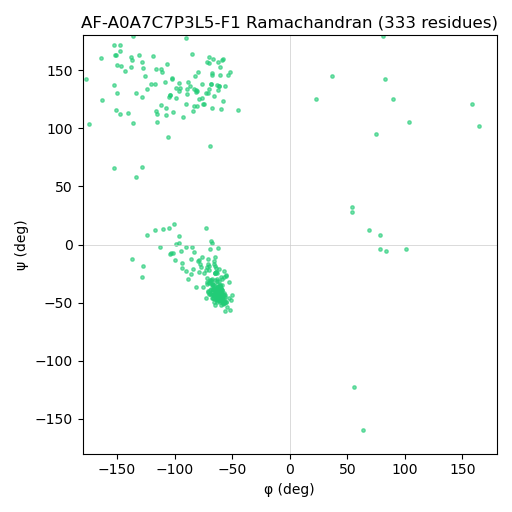Protein AF-A0A7C7P3L5-F1 (afdb_monomer)

Structure (mmCIF, N/CA/C/O backbone):
data_AF-A0A7C7P3L5-F1
#
_entry.id   AF-A0A7C7P3L5-F1
#
loop_
_atom_site.group_PDB
_atom_site.id
_atom_site.type_symbol
_atom_site.label_atom_id
_atom_site.label_alt_id
_atom_site.label_comp_id
_atom_site.label_asym_id
_atom_site.label_entity_id
_atom_site.label_seq_id
_atom_site.pdbx_PDB_ins_code
_atom_site.Cartn_x
_atom_site.Cartn_y
_atom_site.Cartn_z
_atom_site.occupancy
_atom_site.B_iso_or_equiv
_atom_site.auth_seq_id
_atom_site.auth_comp_id
_atom_site.auth_asym_id
_atom_site.auth_atom_id
_atom_site.pdbx_PDB_model_num
ATOM 1 N N . MET A 1 1 ? -4.988 20.311 21.815 1.00 49.44 1 MET A N 1
ATOM 2 C CA . MET A 1 1 ? -3.785 20.220 20.956 1.00 49.44 1 MET A CA 1
ATOM 3 C C . MET A 1 1 ? -4.242 19.902 19.540 1.00 49.44 1 MET A C 1
ATOM 5 O O . MET A 1 1 ? -5.112 19.050 19.398 1.00 49.44 1 MET A O 1
ATOM 9 N N . GLU A 1 2 ? -3.774 20.625 18.522 1.00 74.62 2 GLU A N 1
ATOM 10 C CA . GLU A 1 2 ? -4.259 20.471 17.143 1.00 74.62 2 GLU A CA 1
ATOM 11 C C . GLU A 1 2 ? -3.766 19.123 16.568 1.00 74.62 2 GLU A C 1
ATOM 13 O O . GLU A 1 2 ? -2.592 18.784 16.700 1.00 74.62 2 GLU A O 1
ATOM 18 N N . VAL A 1 3 ? -4.649 18.308 15.968 1.00 84.75 3 VAL A N 1
ATOM 19 C CA . VAL A 1 3 ? -4.332 16.947 15.454 1.00 84.75 3 VAL A CA 1
ATOM 20 C C . VAL A 1 3 ? -3.113 16.949 14.516 1.00 84.75 3 VAL A C 1
ATOM 22 O O . VAL A 1 3 ? -2.338 15.989 14.472 1.00 84.75 3 VAL A O 1
ATOM 25 N N . LEU A 1 4 ? -2.921 18.042 13.776 1.00 84.94 4 LEU A N 1
ATOM 26 C CA . LEU A 1 4 ? -1.800 18.228 12.859 1.00 84.94 4 LEU A CA 1
ATOM 27 C C . LEU A 1 4 ? -0.444 18.328 13.581 1.00 84.94 4 LEU A C 1
ATOM 29 O O . LEU A 1 4 ? 0.530 17.769 13.083 1.00 84.94 4 LEU A O 1
ATOM 33 N N . ASP A 1 5 ? -0.378 18.919 14.779 1.00 84.62 5 ASP A N 1
ATOM 34 C CA . ASP A 1 5 ? 0.874 19.074 15.544 1.00 84.62 5 ASP A CA 1
ATOM 35 C C . ASP A 1 5 ? 1.434 17.736 16.049 1.00 84.62 5 ASP A C 1
ATOM 37 O O . ASP A 1 5 ? 2.654 17.551 16.187 1.00 84.62 5 ASP A O 1
ATOM 41 N N . GLN A 1 6 ? 0.517 16.800 16.310 1.00 86.94 6 GLN A N 1
ATOM 42 C CA . GLN A 1 6 ? 0.789 15.424 16.727 1.00 86.94 6 GLN A CA 1
ATOM 43 C C . GLN A 1 6 ? 1.088 14.490 15.547 1.00 86.94 6 GLN A C 1
ATOM 45 O O . GLN A 1 6 ? 1.474 13.340 15.760 1.00 86.94 6 GLN A O 1
ATOM 50 N N . THR A 1 7 ? 0.934 14.975 14.311 1.00 92.50 7 THR A N 1
ATOM 51 C CA . THR A 1 7 ? 1.105 14.172 13.102 1.00 92.50 7 THR A CA 1
ATOM 52 C C . THR A 1 7 ? 2.432 14.482 12.416 1.00 92.50 7 THR A C 1
ATOM 54 O O . THR A 1 7 ? 2.741 15.629 12.094 1.00 92.50 7 THR A O 1
ATOM 57 N N . VAL A 1 8 ? 3.207 13.440 12.126 1.00 94.88 8 VAL A N 1
ATOM 58 C CA . VAL A 1 8 ? 4.301 13.496 11.153 1.00 94.88 8 VAL A CA 1
ATOM 59 C C . VAL A 1 8 ? 3.796 12.991 9.806 1.00 94.88 8 VAL A C 1
ATOM 61 O O . VAL A 1 8 ? 3.147 11.948 9.724 1.00 94.88 8 VAL A O 1
ATOM 64 N N . TRP A 1 9 ? 4.088 13.742 8.748 1.00 96.00 9 TRP A N 1
ATOM 65 C CA . TRP A 1 9 ? 3.716 13.424 7.375 1.00 96.00 9 TRP A CA 1
ATOM 66 C C . TRP A 1 9 ? 4.925 12.908 6.618 1.00 96.00 9 TRP A C 1
ATOM 68 O O . TRP A 1 9 ? 5.973 13.547 6.599 1.00 96.00 9 TRP A O 1
ATOM 78 N N . ILE A 1 10 ? 4.771 11.755 5.979 1.00 97.69 10 ILE A N 1
ATOM 79 C CA . ILE A 1 10 ? 5.814 11.098 5.202 1.00 97.69 10 ILE A CA 1
ATOM 80 C C . ILE A 1 10 ? 5.374 11.072 3.742 1.00 97.69 10 ILE A C 1
ATOM 82 O O . ILE A 1 10 ? 4.424 10.380 3.367 1.00 97.69 10 ILE A O 1
ATOM 86 N N . HIS A 1 11 ? 6.074 11.824 2.902 1.00 97.31 11 HIS A N 1
ATOM 87 C CA . HIS A 1 11 ? 5.886 11.781 1.458 1.00 97.31 11 HIS A CA 1
ATOM 88 C C . HIS A 1 11 ? 6.805 10.721 0.848 1.00 97.31 11 HIS A C 1
ATOM 90 O O . HIS A 1 11 ? 8.006 10.707 1.111 1.00 97.31 11 HIS A O 1
ATOM 96 N N . ILE A 1 12 ? 6.235 9.839 0.022 1.00 97.31 12 ILE A N 1
ATOM 97 C CA . ILE A 1 12 ? 6.957 8.766 -0.671 1.00 97.31 12 ILE A CA 1
ATOM 98 C C . ILE A 1 12 ? 7.068 9.115 -2.154 1.00 97.31 12 ILE A C 1
ATOM 100 O O . ILE A 1 12 ? 6.067 9.166 -2.865 1.00 97.31 12 ILE A O 1
ATOM 104 N N . ASN A 1 13 ? 8.295 9.282 -2.640 1.00 95.88 13 ASN A N 1
ATOM 105 C CA . ASN A 1 13 ? 8.604 9.451 -4.053 1.00 95.88 13 ASN A CA 1
ATOM 106 C C . ASN A 1 13 ? 9.221 8.162 -4.602 1.00 95.88 13 ASN A C 1
ATOM 108 O O . ASN A 1 13 ? 10.436 7.964 -4.536 1.00 95.88 13 ASN A O 1
ATOM 112 N N . TYR A 1 14 ? 8.364 7.295 -5.139 1.00 94.56 14 TYR A N 1
ATOM 113 C CA . TYR A 1 14 ? 8.768 6.037 -5.752 1.00 94.56 14 TYR A CA 1
ATOM 114 C C . TYR A 1 14 ? 8.525 6.064 -7.265 1.00 94.56 14 TYR A C 1
ATOM 116 O O . TYR A 1 14 ? 7.394 6.222 -7.727 1.00 94.56 14 TYR A O 1
ATOM 124 N N . ARG A 1 15 ? 9.589 5.887 -8.048 1.00 93.88 15 ARG A N 1
ATOM 125 C CA . ARG A 1 15 ? 9.564 5.755 -9.505 1.00 93.88 15 ARG A CA 1
ATOM 126 C C . ARG A 1 15 ? 10.240 4.449 -9.892 1.00 93.88 15 ARG A C 1
ATOM 128 O O . ARG A 1 15 ? 11.337 4.156 -9.430 1.00 93.88 15 ARG A O 1
ATOM 135 N N . THR A 1 16 ? 9.594 3.706 -10.781 1.00 92.56 16 THR A N 1
ATOM 136 C CA . THR A 1 16 ? 10.129 2.465 -11.342 1.00 92.56 16 THR A CA 1
ATOM 137 C C . THR A 1 16 ? 10.004 2.456 -12.859 1.00 92.56 16 THR A C 1
ATOM 139 O O . THR A 1 16 ? 9.223 3.215 -13.442 1.00 92.56 16 THR A O 1
ATOM 142 N N . TRP A 1 17 ? 10.750 1.560 -13.493 1.00 92.31 17 TRP A N 1
ATOM 143 C CA . TRP A 1 17 ? 10.686 1.277 -14.915 1.00 92.31 17 TRP A CA 1
ATOM 144 C C . TRP A 1 17 ? 10.331 -0.183 -15.167 1.00 92.31 17 TRP A C 1
ATOM 146 O O . TRP A 1 17 ? 10.817 -1.091 -14.503 1.00 92.31 17 TRP A O 1
ATOM 156 N N . GLN A 1 18 ? 9.455 -0.401 -16.145 1.00 90.00 18 GLN A N 1
ATOM 157 C CA . GLN A 1 18 ? 8.878 -1.712 -16.450 1.00 90.00 18 GLN A CA 1
ATOM 158 C C . GLN A 1 18 ? 9.555 -2.403 -17.640 1.00 90.00 18 GLN A C 1
ATOM 160 O O . GLN A 1 18 ? 8.947 -3.267 -18.260 1.00 90.00 18 GLN A O 1
ATOM 165 N N . GLY A 1 19 ? 10.758 -1.978 -18.031 1.00 91.19 19 GLY A N 1
ATOM 166 C CA . GLY A 1 19 ? 11.435 -2.567 -19.191 1.00 91.19 19 GLY A CA 1
ATOM 167 C C . GLY A 1 19 ? 10.902 -2.058 -20.531 1.00 91.19 19 GLY A C 1
ATOM 168 O O . GLY A 1 19 ? 11.261 -2.585 -21.577 1.00 91.19 19 GLY A O 1
ATOM 169 N N . LYS A 1 20 ? 10.026 -1.043 -20.527 1.00 91.38 20 LYS A N 1
ATOM 170 C CA . LYS A 1 20 ? 9.316 -0.560 -21.721 1.00 91.38 20 LYS A CA 1
ATOM 171 C C . LYS A 1 20 ? 9.766 0.827 -22.170 1.00 91.38 20 LYS A C 1
ATOM 173 O O . LYS A 1 20 ? 10.098 1.682 -21.348 1.00 91.38 20 LYS A O 1
ATOM 178 N N . LYS A 1 21 ? 9.713 1.076 -23.477 1.00 90.88 21 LYS A N 1
ATOM 179 C CA . LYS A 1 21 ? 9.954 2.381 -24.107 1.00 90.88 21 LYS A CA 1
ATOM 180 C C . LYS A 1 21 ? 8.767 2.749 -24.991 1.00 90.88 21 LYS A C 1
ATOM 182 O O . LYS A 1 21 ? 8.159 1.877 -25.603 1.00 90.88 21 LYS A O 1
ATOM 187 N N . THR A 1 22 ? 8.430 4.030 -25.068 1.00 90.12 22 THR A N 1
ATOM 188 C CA . THR A 1 22 ? 7.394 4.511 -25.992 1.00 90.12 22 THR A CA 1
ATOM 189 C C . THR A 1 22 ? 7.825 4.255 -27.435 1.00 90.12 22 THR A C 1
ATOM 191 O O . THR A 1 22 ? 8.988 4.479 -27.783 1.00 90.12 22 THR A O 1
ATOM 194 N N . LEU A 1 23 ? 6.895 3.785 -28.266 1.00 87.81 23 LEU A N 1
ATOM 195 C CA . LEU A 1 23 ? 7.127 3.634 -29.702 1.00 87.81 23 LEU A CA 1
ATOM 196 C C . LEU A 1 23 ? 7.254 5.012 -30.359 1.00 87.81 23 LEU A C 1
ATOM 198 O O . LEU A 1 23 ? 6.491 5.936 -30.070 1.00 87.81 23 LEU A O 1
ATOM 202 N N . THR A 1 24 ? 8.208 5.153 -31.269 1.00 87.12 24 THR A N 1
ATOM 203 C CA . THR A 1 24 ? 8.318 6.349 -32.109 1.00 87.12 24 THR A CA 1
ATOM 204 C C . THR A 1 24 ? 7.176 6.402 -33.128 1.00 87.12 24 THR A C 1
ATOM 206 O O . THR A 1 24 ? 6.539 5.394 -33.441 1.00 87.12 24 THR A O 1
ATOM 209 N N . ARG A 1 25 ? 6.917 7.588 -33.694 1.00 85.31 25 ARG A N 1
ATOM 210 C CA . ARG A 1 25 ? 5.876 7.759 -34.724 1.00 85.31 25 ARG A CA 1
ATOM 211 C C . ARG A 1 25 ? 6.110 6.876 -35.951 1.00 85.31 25 ARG A C 1
ATOM 213 O O . ARG A 1 25 ? 5.143 6.397 -36.536 1.00 85.31 25 ARG A O 1
ATOM 220 N N . ASP A 1 26 ? 7.365 6.652 -36.324 1.00 85.19 26 ASP A N 1
ATOM 221 C CA . ASP A 1 26 ? 7.704 5.828 -37.484 1.00 85.19 26 ASP A CA 1
ATOM 222 C C . ASP A 1 26 ? 7.519 4.336 -37.193 1.00 85.19 26 ASP A C 1
ATOM 224 O O . ASP A 1 26 ? 7.007 3.606 -38.040 1.00 85.19 26 ASP A O 1
ATOM 228 N N . GLU A 1 27 ? 7.832 3.889 -35.974 1.00 83.31 27 GLU A N 1
ATOM 229 C CA . GLU A 1 27 ? 7.545 2.520 -35.525 1.00 83.31 27 GLU A CA 1
ATOM 230 C C . GLU A 1 27 ? 6.040 2.250 -35.454 1.00 83.31 27 GLU A C 1
ATOM 232 O O . GLU A 1 27 ? 5.582 1.217 -35.934 1.00 83.31 27 GLU A O 1
ATOM 237 N N . LEU A 1 28 ? 5.255 3.201 -34.937 1.00 82.19 28 LEU A N 1
ATOM 238 C CA . LEU A 1 28 ? 3.793 3.094 -34.914 1.00 82.19 28 LEU A CA 1
ATOM 239 C C . LEU A 1 28 ? 3.208 2.933 -36.322 1.00 82.19 28 LEU A C 1
ATOM 241 O O . LEU A 1 28 ? 2.322 2.110 -36.526 1.00 82.19 28 LEU A O 1
ATOM 245 N N . LYS A 1 29 ? 3.722 3.681 -37.307 1.00 82.75 29 LYS A N 1
ATOM 246 C CA . LYS A 1 29 ? 3.304 3.541 -38.711 1.00 82.75 29 LYS A CA 1
ATOM 247 C C . LYS A 1 29 ? 3.736 2.203 -39.309 1.00 82.75 29 LYS A C 1
ATOM 249 O O . LYS A 1 29 ? 2.970 1.598 -40.050 1.00 82.75 29 LYS A O 1
ATOM 254 N N . ARG A 1 30 ? 4.956 1.749 -39.004 1.00 79.94 30 ARG A N 1
ATOM 255 C CA . ARG A 1 30 ? 5.515 0.491 -39.520 1.00 79.94 30 ARG A CA 1
ATOM 256 C C . ARG A 1 30 ? 4.724 -0.726 -39.043 1.00 79.94 30 ARG A C 1
ATOM 258 O O . ARG A 1 30 ? 4.501 -1.634 -39.836 1.00 79.94 30 ARG A O 1
ATOM 265 N N . TYR A 1 31 ? 4.305 -0.729 -37.782 1.00 75.88 31 TYR A N 1
ATOM 266 C CA . TYR A 1 31 ? 3.634 -1.868 -37.147 1.00 75.88 31 TYR A CA 1
ATOM 267 C C . TYR A 1 31 ? 2.102 -1.770 -37.154 1.00 75.88 31 TYR A C 1
ATOM 269 O O . TYR A 1 31 ? 1.437 -2.617 -36.564 1.00 75.88 31 TYR A O 1
ATOM 277 N N . ALA A 1 32 ? 1.543 -0.774 -37.854 1.00 73.38 32 ALA A N 1
ATOM 278 C CA . ALA A 1 32 ? 0.118 -0.714 -38.185 1.00 73.38 32 ALA A CA 1
ATOM 279 C C . ALA A 1 32 ? -0.296 -1.782 -39.219 1.00 73.38 32 ALA A C 1
ATOM 281 O O . ALA A 1 32 ? -1.481 -2.074 -39.356 1.00 73.38 32 ALA A O 1
ATOM 282 N N . ASP A 1 33 ? 0.671 -2.350 -39.946 1.00 77.44 33 ASP A N 1
ATOM 283 C CA . ASP A 1 33 ? 0.484 -3.480 -40.856 1.00 77.44 33 ASP A CA 1
ATOM 284 C C . ASP A 1 33 ? 0.548 -4.807 -40.068 1.00 77.44 33 ASP A C 1
ATOM 286 O O . ASP A 1 33 ? 1.627 -5.137 -39.562 1.00 77.44 33 ASP A O 1
ATOM 290 N N . PRO A 1 34 ? -0.551 -5.591 -39.994 1.00 71.88 34 PRO A N 1
ATOM 291 C CA . PRO A 1 34 ? -0.599 -6.857 -39.255 1.00 71.88 34 PRO A CA 1
ATOM 292 C C . PRO A 1 34 ? 0.446 -7.887 -39.697 1.00 71.88 34 PRO A C 1
ATOM 294 O O . PRO A 1 34 ? 0.799 -8.775 -38.928 1.00 71.88 34 PRO A O 1
ATOM 297 N N . SER A 1 35 ? 0.955 -7.785 -40.930 1.00 73.81 35 SER A N 1
ATOM 298 C CA . SER A 1 35 ? 1.982 -8.698 -41.450 1.00 73.81 35 SER A CA 1
ATOM 299 C C . SER A 1 35 ? 3.388 -8.422 -40.901 1.00 73.81 35 SER A C 1
ATOM 301 O O . SER A 1 35 ? 4.296 -9.228 -41.101 1.00 73.81 35 SER A O 1
ATOM 303 N N . LYS A 1 36 ? 3.580 -7.286 -40.218 1.00 75.62 36 LYS A N 1
ATOM 304 C CA . LYS A 1 36 ? 4.872 -6.816 -39.692 1.00 75.62 36 LYS A CA 1
ATOM 305 C C . LYS A 1 36 ? 4.835 -6.552 -38.190 1.00 75.62 36 LYS A C 1
ATOM 307 O O . LYS A 1 36 ? 5.779 -5.969 -37.666 1.00 75.62 36 LYS A O 1
ATOM 312 N N . THR A 1 37 ? 3.754 -6.915 -37.507 1.00 80.00 37 THR A N 1
ATOM 313 C CA . THR A 1 37 ? 3.576 -6.651 -36.078 1.00 80.00 37 THR A CA 1
ATOM 314 C C . THR A 1 37 ? 4.418 -7.629 -35.239 1.00 80.00 37 THR A C 1
ATOM 316 O O . THR A 1 37 ? 4.298 -8.840 -35.427 1.00 80.00 37 THR A O 1
ATOM 319 N N . PRO A 1 38 ? 5.271 -7.134 -34.320 1.00 83.12 38 PRO A N 1
ATOM 320 C CA . PRO A 1 38 ? 5.941 -7.960 -33.316 1.00 83.12 38 PRO A CA 1
ATOM 321 C C . PRO A 1 38 ? 4.958 -8.721 -32.414 1.00 83.12 38 PRO A C 1
ATOM 323 O O . PRO A 1 38 ? 3.808 -8.298 -32.279 1.00 83.12 38 PRO A O 1
ATOM 326 N N . PRO A 1 39 ? 5.401 -9.812 -31.767 1.00 86.44 39 PRO A N 1
ATOM 327 C CA . PRO A 1 39 ? 4.598 -10.532 -30.782 1.00 86.44 39 PRO A CA 1
ATOM 328 C C . PRO A 1 39 ? 4.160 -9.639 -29.604 1.00 86.44 39 PRO A C 1
ATOM 330 O O . PRO A 1 39 ? 4.731 -8.573 -29.348 1.00 86.44 39 PRO A O 1
ATOM 333 N N . GLU A 1 40 ? 3.104 -10.063 -28.899 1.00 85.56 40 GLU A N 1
ATOM 334 C CA . GLU A 1 40 ? 2.439 -9.270 -27.846 1.00 85.56 40 GLU A CA 1
ATOM 335 C C . GLU A 1 40 ? 3.327 -8.975 -26.624 1.00 85.56 40 GLU A C 1
ATOM 337 O O . GLU A 1 40 ? 3.105 -7.997 -25.903 1.00 85.56 40 GLU A O 1
ATOM 342 N N . ASP A 1 41 ? 4.342 -9.800 -26.382 1.00 84.50 41 ASP A N 1
ATOM 343 C CA . ASP A 1 41 ? 5.358 -9.581 -25.352 1.00 84.50 41 ASP A CA 1
ATOM 344 C C . ASP A 1 41 ? 6.330 -8.448 -25.721 1.00 84.50 41 ASP A C 1
ATOM 346 O O . ASP A 1 41 ? 6.733 -7.676 -24.846 1.00 84.50 41 ASP A O 1
ATOM 350 N N . LEU A 1 42 ? 6.637 -8.280 -27.010 1.00 84.88 42 LEU A N 1
ATOM 351 C CA . LEU A 1 42 ? 7.465 -7.196 -27.534 1.00 84.88 42 LEU A CA 1
ATOM 352 C C . LEU A 1 42 ? 6.702 -5.884 -27.724 1.00 84.88 42 LEU A C 1
ATOM 354 O O . LEU A 1 42 ? 7.285 -4.818 -27.500 1.00 84.88 42 LEU A O 1
ATOM 358 N N . ILE A 1 43 ? 5.428 -5.920 -28.130 1.00 85.75 43 ILE A N 1
ATOM 359 C CA . ILE A 1 43 ? 4.618 -4.714 -28.348 1.00 85.75 43 ILE A CA 1
ATOM 360 C C . ILE A 1 43 ? 3.278 -4.775 -27.618 1.00 85.75 43 ILE A C 1
ATOM 362 O O . ILE A 1 43 ? 2.440 -5.644 -27.821 1.00 85.75 43 ILE A O 1
ATOM 366 N N . THR A 1 44 ? 3.034 -3.727 -26.835 1.00 84.81 44 THR A N 1
ATOM 367 C CA . THR A 1 44 ? 1.728 -3.374 -26.267 1.00 84.81 44 THR A CA 1
ATOM 368 C C . THR A 1 44 ? 1.323 -2.014 -26.857 1.00 84.81 44 THR A C 1
ATOM 370 O O . THR A 1 44 ? 2.223 -1.224 -27.148 1.00 84.81 44 THR A O 1
ATOM 373 N N . PRO A 1 45 ? 0.032 -1.659 -27.028 1.00 79.69 45 PRO A N 1
ATOM 374 C CA . PRO A 1 45 ? -0.353 -0.382 -27.638 1.00 79.69 45 PRO A CA 1
ATOM 375 C C . PRO A 1 45 ? 0.443 0.827 -27.110 1.00 79.69 45 PRO A C 1
ATOM 377 O O . PRO A 1 45 ? 0.404 1.156 -25.926 1.00 79.69 45 PRO A O 1
ATOM 380 N N . GLY A 1 46 ? 1.217 1.459 -28.001 1.00 81.62 46 GLY A N 1
ATOM 381 C CA . GLY A 1 46 ? 2.045 2.636 -27.706 1.00 81.62 46 GLY A CA 1
ATOM 382 C C . GLY A 1 46 ? 3.430 2.373 -27.093 1.00 81.62 46 GLY A C 1
ATOM 383 O O . GLY A 1 46 ? 4.212 3.317 -26.964 1.00 81.62 46 GLY A O 1
ATOM 384 N N . THR A 1 47 ? 3.784 1.131 -26.748 1.00 89.31 47 THR A N 1
ATOM 385 C CA . THR A 1 47 ? 5.060 0.802 -26.085 1.00 89.31 47 THR A CA 1
ATOM 386 C C . THR A 1 47 ? 5.717 -0.462 -26.635 1.00 89.31 47 THR A C 1
ATOM 388 O O . THR A 1 47 ? 5.047 -1.372 -27.113 1.00 89.31 47 THR A O 1
ATOM 391 N N . LYS A 1 48 ? 7.043 -0.522 -26.523 1.00 89.94 48 LYS A N 1
ATOM 392 C CA . LYS A 1 48 ? 7.864 -1.700 -26.809 1.00 89.94 48 LYS A CA 1
ATOM 393 C C . LYS A 1 48 ? 8.586 -2.184 -25.563 1.00 89.94 48 LYS A C 1
ATOM 395 O O . LYS A 1 48 ? 9.109 -1.354 -24.815 1.00 89.94 48 LYS A O 1
ATOM 400 N N . ALA A 1 49 ? 8.633 -3.493 -25.351 1.00 90.75 49 ALA A N 1
ATOM 401 C CA . ALA A 1 49 ? 9.468 -4.113 -24.332 1.00 90.75 49 ALA A CA 1
ATOM 402 C C . ALA A 1 49 ? 10.906 -4.222 -24.852 1.00 90.75 49 ALA A C 1
ATOM 404 O O . ALA A 1 49 ? 11.168 -4.829 -25.886 1.00 90.75 49 ALA A O 1
ATOM 405 N N . ILE A 1 50 ? 11.831 -3.575 -24.149 1.00 90.06 50 ILE A N 1
ATOM 406 C CA . ILE A 1 50 ? 13.259 -3.528 -24.495 1.00 90.06 50 ILE A CA 1
ATOM 407 C C . ILE A 1 50 ? 14.124 -4.274 -23.474 1.00 90.06 50 ILE A C 1
ATOM 409 O O . ILE A 1 50 ? 15.335 -4.319 -23.624 1.00 90.06 50 ILE A O 1
ATOM 413 N N . ALA A 1 51 ? 13.513 -4.817 -22.425 1.00 88.94 51 ALA A N 1
ATOM 414 C CA . ALA A 1 51 ? 14.148 -5.666 -21.433 1.00 88.94 51 ALA A CA 1
ATOM 415 C C . ALA A 1 51 ? 13.131 -6.701 -20.947 1.00 88.94 51 ALA A C 1
ATOM 417 O O . ALA A 1 51 ? 11.927 -6.424 -20.954 1.00 88.94 51 ALA A O 1
ATOM 418 N N . ASP A 1 52 ? 13.631 -7.846 -20.488 1.00 88.06 52 ASP A N 1
ATOM 419 C CA . ASP A 1 52 ? 12.812 -8.913 -19.918 1.00 88.06 52 ASP A CA 1
ATOM 420 C C . ASP A 1 52 ? 12.028 -8.404 -18.681 1.00 88.06 52 ASP A C 1
ATOM 422 O O . ASP A 1 52 ? 12.634 -8.026 -17.664 1.00 88.06 52 ASP A O 1
ATOM 426 N N . PRO A 1 53 ? 10.679 -8.386 -18.728 1.00 86.25 53 PRO A N 1
ATOM 427 C CA . PRO A 1 53 ? 9.846 -7.952 -17.610 1.00 86.25 53 PRO A CA 1
ATOM 428 C C . PRO A 1 53 ? 10.037 -8.785 -16.337 1.00 86.25 53 PRO A C 1
ATOM 430 O O . PRO A 1 53 ? 9.833 -8.264 -15.234 1.00 86.25 53 PRO A O 1
ATOM 433 N N . GLU A 1 54 ? 10.420 -10.060 -16.461 1.00 88.06 54 GLU A N 1
ATOM 434 C CA . GLU A 1 54 ? 10.606 -10.973 -15.331 1.00 88.06 54 GLU A CA 1
ATOM 435 C C . GLU A 1 54 ? 11.730 -10.497 -14.410 1.00 88.06 54 GLU A C 1
ATOM 437 O O . GLU A 1 54 ? 11.558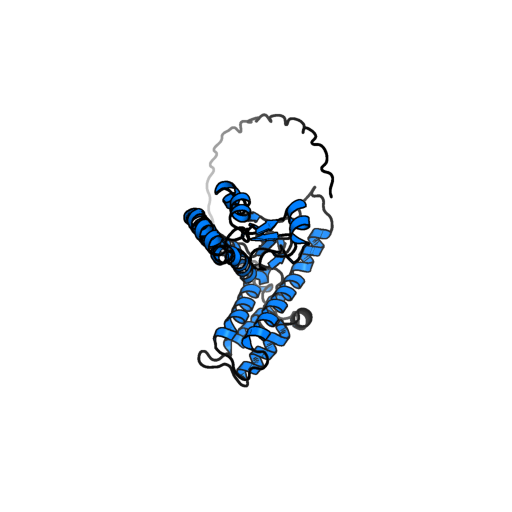 -10.458 -13.186 1.00 88.06 54 GLU A O 1
ATOM 442 N N . LYS A 1 55 ? 12.840 -10.023 -14.988 1.00 88.56 55 LYS A N 1
ATOM 443 C CA . LYS A 1 55 ? 13.997 -9.507 -14.237 1.00 88.56 55 LYS A CA 1
ATOM 444 C C . LYS A 1 55 ? 13.651 -8.261 -13.412 1.00 88.56 55 LYS A C 1
ATOM 446 O O . LYS A 1 55 ? 14.271 -8.000 -12.385 1.00 88.56 55 LYS A O 1
ATOM 451 N N . LEU A 1 56 ? 12.616 -7.513 -13.807 1.00 91.00 56 LEU A N 1
ATOM 452 C CA . LEU A 1 56 ? 12.170 -6.287 -13.136 1.00 91.00 56 LEU A CA 1
ATOM 453 C C . LEU A 1 56 ? 11.045 -6.515 -12.115 1.00 91.00 56 LEU A C 1
ATOM 455 O O . LEU A 1 56 ? 10.660 -5.582 -11.402 1.00 91.00 56 LEU A O 1
ATOM 459 N N . LYS A 1 57 ? 10.493 -7.732 -12.005 1.00 91.81 57 LYS A N 1
ATOM 460 C CA . LYS A 1 57 ? 9.347 -8.015 -11.121 1.00 91.81 57 LYS A CA 1
ATOM 461 C C . LYS A 1 57 ? 9.618 -7.683 -9.661 1.00 91.81 57 LYS A C 1
ATOM 463 O O . LYS A 1 57 ? 8.757 -7.086 -9.014 1.00 91.81 57 LYS A O 1
ATOM 468 N N . ARG A 1 58 ? 10.798 -8.045 -9.143 1.00 92.94 58 ARG A N 1
ATOM 469 C CA . ARG A 1 58 ? 11.168 -7.790 -7.739 1.00 92.94 58 ARG A CA 1
ATOM 470 C C . ARG A 1 58 ? 11.165 -6.289 -7.447 1.00 92.94 58 ARG A C 1
ATOM 472 O O . ARG A 1 58 ? 10.459 -5.870 -6.531 1.00 92.94 58 ARG A O 1
ATOM 479 N N . ILE A 1 59 ? 11.818 -5.492 -8.297 1.00 92.69 59 ILE A N 1
ATOM 480 C CA . ILE A 1 59 ? 11.840 -4.024 -8.196 1.00 92.69 59 ILE A CA 1
ATOM 481 C C . ILE A 1 59 ? 10.413 -3.470 -8.280 1.00 92.69 59 ILE A C 1
ATOM 483 O O . ILE A 1 59 ? 9.957 -2.794 -7.366 1.00 92.69 59 ILE A O 1
ATOM 487 N N . ASN A 1 60 ? 9.643 -3.843 -9.304 1.00 90.56 60 ASN A N 1
ATOM 488 C CA . ASN A 1 60 ? 8.275 -3.344 -9.495 1.00 90.56 60 ASN A CA 1
ATOM 489 C C . ASN A 1 60 ? 7.318 -3.714 -8.347 1.00 90.56 60 ASN A C 1
ATOM 491 O O . ASN A 1 60 ? 6.382 -2.969 -8.042 1.00 90.56 60 ASN A O 1
ATOM 495 N N . SER A 1 61 ? 7.532 -4.858 -7.695 1.00 93.69 61 SER A N 1
ATOM 496 C CA . SER A 1 61 ? 6.742 -5.281 -6.537 1.00 93.69 61 SER A CA 1
ATOM 497 C C . SER A 1 61 ? 7.087 -4.508 -5.259 1.00 93.69 61 SER A C 1
ATOM 499 O O . SER A 1 61 ? 6.223 -4.360 -4.389 1.00 93.69 61 SER A O 1
ATOM 501 N N . LEU A 1 62 ? 8.305 -3.958 -5.166 1.00 95.62 62 LEU A N 1
ATOM 502 C CA . LEU A 1 62 ? 8.793 -3.243 -3.991 1.00 95.62 62 LEU A CA 1
ATOM 503 C C . LEU A 1 62 ? 7.961 -1.991 -3.703 1.00 95.62 62 LEU A C 1
ATOM 505 O O . LEU A 1 62 ? 7.567 -1.781 -2.561 1.00 95.62 62 LEU A O 1
ATOM 509 N N . GLY A 1 63 ? 7.595 -1.224 -4.736 1.00 93.69 63 GLY A N 1
ATOM 510 C CA . GLY A 1 63 ? 6.732 -0.044 -4.593 1.00 93.69 63 GLY A CA 1
ATOM 511 C C . GLY A 1 63 ? 5.382 -0.359 -3.941 1.00 93.69 63 GLY A C 1
ATOM 512 O O . GLY A 1 63 ? 4.943 0.332 -3.022 1.00 93.69 63 GLY A O 1
ATOM 513 N N . LYS A 1 64 ? 4.744 -1.467 -4.346 1.00 93.69 64 LYS A N 1
ATOM 514 C CA . LYS A 1 64 ? 3.499 -1.933 -3.710 1.00 93.69 64 LYS A CA 1
ATOM 515 C C . LYS A 1 64 ? 3.727 -2.304 -2.247 1.00 93.69 64 LYS A C 1
ATOM 517 O O . LYS A 1 64 ? 2.844 -2.081 -1.427 1.00 93.69 64 LYS A O 1
ATOM 522 N N . ARG A 1 65 ? 4.881 -2.890 -1.921 1.00 95.44 65 ARG A N 1
ATOM 523 C CA . ARG A 1 65 ? 5.226 -3.270 -0.549 1.00 95.44 65 ARG A CA 1
ATOM 524 C C . ARG A 1 65 ? 5.493 -2.045 0.327 1.00 95.44 65 ARG A C 1
ATOM 526 O O . ARG A 1 65 ? 4.960 -2.006 1.425 1.00 95.44 65 ARG A O 1
ATOM 533 N N . ILE A 1 66 ? 6.210 -1.039 -0.180 1.00 96.50 66 ILE A N 1
ATOM 534 C CA . ILE A 1 66 ? 6.445 0.246 0.502 1.00 96.50 66 ILE A CA 1
ATOM 535 C C . ILE A 1 66 ? 5.111 0.878 0.910 1.00 96.50 66 ILE A C 1
ATOM 537 O O . ILE A 1 66 ? 4.890 1.138 2.088 1.00 96.50 66 ILE A O 1
ATOM 541 N N . HIS A 1 67 ? 4.184 1.047 -0.038 1.00 94.94 67 HIS A N 1
ATOM 542 C CA . HIS A 1 67 ? 2.880 1.638 0.270 1.00 94.94 67 HIS A CA 1
ATOM 543 C C . HIS A 1 67 ? 2.074 0.809 1.272 1.00 94.94 67 HIS A C 1
ATOM 545 O O . HIS A 1 67 ? 1.473 1.382 2.174 1.00 94.94 67 HIS A O 1
ATOM 551 N N . ARG A 1 68 ? 2.119 -0.528 1.186 1.00 94.44 68 ARG A N 1
ATOM 552 C CA . ARG A 1 68 ? 1.472 -1.396 2.180 1.00 94.44 68 ARG A CA 1
ATOM 553 C C . ARG A 1 68 ? 2.065 -1.239 3.576 1.00 94.44 68 ARG A C 1
ATOM 555 O O . ARG A 1 68 ? 1.311 -1.322 4.534 1.00 94.44 68 ARG A O 1
ATOM 562 N N . GLU A 1 69 ? 3.379 -1.055 3.719 1.00 95.62 69 GLU A N 1
ATOM 563 C CA . GLU A 1 69 ? 3.983 -0.797 5.035 1.00 95.62 69 GLU A CA 1
ATOM 564 C C . GLU A 1 69 ? 3.487 0.531 5.619 1.00 95.62 69 GLU A C 1
ATOM 566 O O . GLU A 1 69 ? 3.092 0.561 6.782 1.00 95.62 69 GLU A O 1
ATOM 571 N N . CYS A 1 70 ? 3.400 1.591 4.807 1.00 96.81 70 CYS A N 1
ATOM 572 C CA . CYS A 1 70 ? 2.825 2.866 5.243 1.00 96.81 70 CYS A CA 1
ATOM 573 C C . CYS A 1 70 ? 1.343 2.722 5.632 1.00 96.81 70 CYS A C 1
ATOM 575 O O . CYS A 1 70 ? 0.935 3.154 6.705 1.00 96.81 70 CYS A O 1
ATOM 577 N N . GLU A 1 71 ? 0.529 2.066 4.800 1.00 94.62 71 GLU A N 1
ATOM 578 C CA . GLU A 1 71 ? -0.919 1.918 5.015 1.00 94.62 71 GLU A CA 1
ATOM 579 C C . GLU A 1 71 ? -1.282 1.160 6.305 1.00 94.62 71 GLU A C 1
ATOM 581 O O . GLU A 1 71 ? -2.402 1.318 6.793 1.00 94.62 71 GLU A O 1
ATOM 586 N N . LYS A 1 72 ? -0.369 0.360 6.878 1.00 93.38 72 LYS A N 1
ATOM 587 C CA . LYS A 1 72 ? -0.596 -0.364 8.144 1.00 93.38 72 LYS A CA 1
ATOM 588 C C . LYS A 1 72 ? -0.675 0.549 9.366 1.00 93.38 72 LYS A C 1
ATOM 590 O O . LYS A 1 72 ? -1.326 0.172 10.339 1.00 93.38 72 L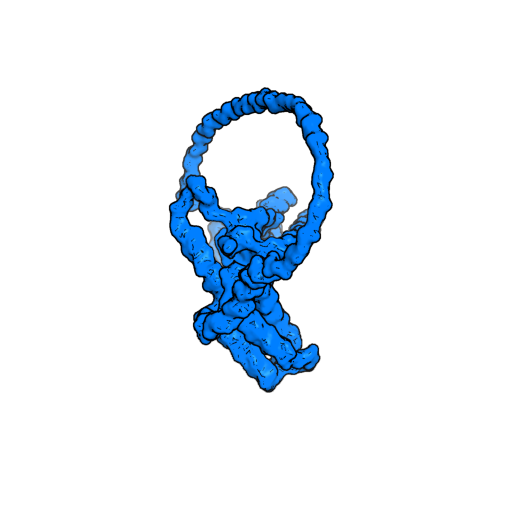YS A O 1
ATOM 595 N N . VAL A 1 73 ? 0.028 1.679 9.345 1.00 95.06 73 VAL A N 1
ATOM 596 C CA . VAL A 1 73 ? 0.210 2.550 10.521 1.00 95.06 73 VAL A CA 1
ATOM 597 C C . VAL A 1 73 ? -0.155 4.007 10.250 1.00 95.06 73 VAL A C 1
ATOM 599 O O . VAL A 1 73 ? -0.442 4.737 11.190 1.00 95.06 73 VAL A O 1
ATOM 602 N N . CYS A 1 74 ? -0.219 4.419 8.984 1.00 96.81 74 CYS A N 1
ATOM 603 C CA . CYS A 1 74 ? -0.525 5.788 8.589 1.00 96.81 74 CYS A CA 1
ATOM 604 C C . CYS A 1 74 ? -1.933 5.948 8.010 1.00 96.81 74 CYS A C 1
ATOM 606 O O . CYS A 1 74 ? -2.490 5.028 7.404 1.00 96.81 74 CYS A O 1
ATOM 608 N N . LEU A 1 75 ? -2.443 7.171 8.121 1.00 96.25 75 LEU A N 1
ATOM 609 C CA . LEU A 1 75 ? -3.546 7.721 7.343 1.00 96.25 75 LEU A CA 1
ATOM 610 C C . LEU A 1 75 ? -3.010 8.323 6.040 1.00 96.25 75 LEU A C 1
ATOM 612 O O . LEU A 1 75 ? -2.013 9.044 6.069 1.00 96.25 75 LEU A O 1
ATOM 616 N N . LYS A 1 76 ? -3.662 8.099 4.899 1.00 95.12 76 LYS A N 1
ATOM 617 C CA . LYS A 1 76 ? -3.294 8.768 3.647 1.00 95.12 76 LYS A CA 1
ATOM 618 C C . LYS A 1 76 ? -4.118 10.043 3.461 1.00 95.12 76 LYS A C 1
ATOM 620 O O . LYS A 1 76 ? -5.306 9.982 3.163 1.00 95.12 76 LYS A O 1
ATOM 625 N N . ALA A 1 77 ? -3.472 11.198 3.586 1.00 91.94 77 ALA A N 1
ATOM 626 C CA . ALA A 1 77 ? -4.072 12.517 3.372 1.00 91.94 77 ALA A CA 1
ATOM 627 C C . ALA A 1 77 ? -2.998 13.515 2.911 1.00 91.94 77 ALA A C 1
ATOM 629 O O . ALA A 1 77 ? -1.806 13.235 3.014 1.00 91.94 77 ALA A O 1
ATOM 630 N N . PHE A 1 78 ? -3.397 14.654 2.338 1.00 88.50 78 PHE A N 1
ATOM 631 C CA . PHE A 1 78 ? -2.465 15.680 1.828 1.00 88.50 78 PHE A CA 1
ATOM 632 C C . PHE A 1 78 ? -1.408 15.163 0.829 1.00 88.50 78 PHE A C 1
ATOM 634 O O . PHE A 1 78 ? -0.301 15.689 0.746 1.00 88.50 78 PHE A O 1
ATOM 641 N N . GLY A 1 79 ? -1.712 14.091 0.089 1.00 90.50 79 GLY A N 1
ATOM 642 C CA . GLY A 1 79 ? -0.742 13.442 -0.805 1.00 90.50 79 GLY A CA 1
ATOM 643 C C . GLY A 1 79 ? 0.409 12.717 -0.087 1.00 90.50 79 GLY A C 1
ATOM 644 O O . GLY A 1 79 ? 1.369 12.313 -0.740 1.00 90.50 79 GLY A O 1
ATOM 645 N N . ALA A 1 80 ? 0.313 12.520 1.228 1.00 95.62 80 ALA A N 1
ATOM 646 C CA . ALA A 1 80 ? 1.331 11.912 2.075 1.00 95.62 80 ALA A CA 1
ATOM 647 C C . ALA A 1 80 ? 0.722 10.897 3.061 1.00 95.62 80 ALA A C 1
ATOM 649 O O . ALA A 1 80 ? -0.484 10.640 3.065 1.00 95.62 80 ALA A O 1
ATOM 650 N N . TYR A 1 81 ? 1.580 10.285 3.875 1.00 97.38 81 TYR A N 1
ATOM 651 C CA . TYR A 1 81 ? 1.209 9.341 4.925 1.00 97.38 81 TYR A CA 1
ATOM 652 C C . TYR A 1 81 ? 1.395 9.995 6.297 1.00 97.38 81 TYR A C 1
ATOM 654 O O . TYR A 1 81 ? 2.523 10.267 6.694 1.00 97.38 81 TYR A O 1
ATOM 662 N N . GLY A 1 82 ? 0.298 10.268 7.000 1.00 96.44 82 GLY A N 1
ATOM 663 C CA . GLY A 1 82 ? 0.280 10.876 8.330 1.00 96.44 82 GLY A CA 1
ATOM 664 C C . GLY A 1 82 ? 0.194 9.833 9.441 1.00 96.44 82 GLY A C 1
ATOM 665 O O . GLY A 1 82 ? -0.609 8.905 9.354 1.00 96.44 82 GLY A O 1
ATOM 666 N N . THR A 1 83 ? 1.006 9.965 10.485 1.00 96.31 83 THR A N 1
ATOM 667 C CA . THR A 1 83 ? 0.968 9.100 11.678 1.00 96.31 83 THR A CA 1
ATOM 668 C C . THR A 1 83 ? 1.483 9.836 12.918 1.00 96.31 83 THR A C 1
ATOM 670 O O . THR A 1 83 ? 2.021 10.937 12.800 1.00 96.31 83 THR A O 1
ATOM 673 N N . SER A 1 84 ? 1.352 9.234 14.105 1.00 93.88 84 SER A N 1
ATOM 674 C CA . SER A 1 84 ? 2.009 9.724 15.322 1.00 93.88 84 SER A CA 1
ATOM 675 C C . SER A 1 84 ? 3.536 9.686 15.193 1.00 93.88 84 SER A C 1
ATOM 677 O O . SER A 1 84 ? 4.083 8.909 14.408 1.00 93.88 84 SER A O 1
ATOM 679 N N . ILE A 1 85 ? 4.232 10.503 15.988 1.00 91.00 85 ILE A N 1
ATOM 680 C CA . ILE A 1 85 ? 5.702 10.603 15.972 1.00 91.00 85 ILE A CA 1
ATOM 681 C C . ILE A 1 85 ? 6.361 9.238 16.232 1.00 91.00 85 ILE A C 1
ATOM 683 O O . ILE A 1 85 ? 7.183 8.804 15.431 1.00 91.00 85 ILE A O 1
ATOM 687 N N . GLU A 1 86 ? 5.940 8.527 17.280 1.00 91.88 86 GLU A N 1
ATOM 688 C CA . GLU A 1 86 ? 6.488 7.215 17.666 1.00 91.88 86 GLU A CA 1
ATOM 689 C C . GLU A 1 86 ? 6.354 6.166 16.545 1.00 91.88 86 GLU A C 1
ATOM 691 O O . GLU A 1 86 ? 7.313 5.485 16.166 1.00 91.88 86 GLU A O 1
ATOM 696 N N . ALA A 1 87 ? 5.162 6.060 15.951 1.00 95.25 87 ALA A N 1
ATOM 697 C CA . ALA A 1 87 ? 4.938 5.151 14.830 1.00 95.25 87 ALA A CA 1
ATOM 698 C C . ALA A 1 87 ? 5.696 5.604 13.570 1.00 95.25 87 ALA A C 1
ATOM 700 O O . ALA A 1 87 ? 6.142 4.767 12.782 1.00 95.25 87 ALA A O 1
ATOM 701 N N . GLY A 1 88 ? 5.873 6.916 13.396 1.00 95.31 88 GLY A N 1
ATOM 702 C CA . GLY A 1 88 ? 6.677 7.511 12.337 1.00 95.31 88 GLY A CA 1
ATOM 703 C C . GLY A 1 88 ? 8.147 7.105 12.415 1.00 95.31 88 GLY A C 1
ATOM 704 O O . GLY A 1 88 ? 8.701 6.689 11.404 1.00 95.31 88 GLY A O 1
ATOM 705 N N . GLU A 1 89 ? 8.767 7.145 13.595 1.00 94.69 89 GLU A N 1
ATOM 706 C CA . GLU A 1 89 ? 10.163 6.723 13.794 1.00 94.69 89 GLU A CA 1
ATOM 707 C C . GLU A 1 89 ? 10.371 5.251 13.419 1.00 94.69 89 GLU A C 1
ATOM 709 O O . GLU A 1 89 ? 11.271 4.915 12.643 1.00 94.69 89 GLU A O 1
ATOM 714 N N . THR A 1 90 ? 9.474 4.379 13.888 1.00 96.00 90 THR A N 1
ATOM 715 C CA . THR A 1 90 ? 9.500 2.949 13.541 1.00 96.00 90 THR A CA 1
ATOM 716 C C . THR A 1 90 ? 9.332 2.738 12.032 1.00 96.00 90 THR A C 1
ATOM 718 O O . THR A 1 90 ? 10.039 1.932 11.420 1.00 96.00 90 THR A O 1
ATOM 721 N N . LEU A 1 91 ? 8.416 3.479 11.399 1.00 97.06 91 LEU A N 1
ATOM 722 C CA . LEU A 1 91 ? 8.202 3.401 9.958 1.00 97.06 91 LEU A CA 1
ATOM 723 C C . LEU A 1 91 ? 9.410 3.921 9.167 1.00 97.06 91 LEU A C 1
ATOM 725 O O . LEU A 1 91 ? 9.752 3.325 8.151 1.00 97.06 91 LEU A O 1
ATOM 729 N N . LEU A 1 92 ? 10.079 4.986 9.614 1.00 97.25 92 LEU A N 1
ATOM 730 C CA . LEU A 1 92 ? 11.269 5.522 8.946 1.00 97.25 92 LEU A CA 1
ATOM 731 C C . LEU A 1 92 ? 12.427 4.520 8.951 1.00 97.25 92 LEU A C 1
ATOM 733 O O . LEU A 1 92 ? 13.068 4.347 7.914 1.00 97.25 92 LEU A O 1
ATOM 737 N N . ALA A 1 93 ? 12.643 3.804 10.059 1.00 97.06 93 ALA A N 1
ATOM 738 C CA . ALA A 1 93 ? 13.610 2.707 10.103 1.00 97.06 93 ALA A CA 1
ATOM 739 C C . ALA A 1 93 ? 13.261 1.619 9.071 1.00 97.06 93 ALA A C 1
ATOM 741 O O . ALA A 1 93 ? 14.109 1.197 8.284 1.00 97.06 93 ALA A O 1
ATOM 742 N N . ARG A 1 94 ? 11.980 1.236 8.987 1.00 97.50 94 ARG A N 1
ATOM 743 C CA . ARG A 1 94 ? 11.514 0.254 7.999 1.00 97.50 94 ARG A CA 1
ATOM 744 C C . ARG A 1 94 ? 11.648 0.745 6.552 1.00 97.50 94 ARG A C 1
ATOM 746 O O . ARG A 1 94 ? 11.958 -0.044 5.661 1.00 97.50 94 ARG A O 1
ATOM 753 N N . LEU A 1 95 ? 11.405 2.028 6.291 1.00 98.00 95 LEU A N 1
ATOM 754 C CA . LEU A 1 95 ? 11.581 2.628 4.966 1.00 98.00 95 LEU A CA 1
ATOM 755 C C . LEU A 1 95 ? 13.056 2.668 4.556 1.00 98.00 95 LEU A C 1
ATOM 757 O O . LEU A 1 95 ? 13.341 2.451 3.379 1.00 98.00 95 LEU A O 1
ATOM 761 N N . GLN A 1 96 ? 13.975 2.866 5.505 1.00 98.12 96 GLN A N 1
ATOM 762 C CA . GLN A 1 96 ? 15.412 2.799 5.245 1.00 98.12 96 GLN A CA 1
ATOM 763 C C . GLN A 1 96 ? 15.835 1.390 4.811 1.00 98.12 96 GLN A C 1
ATOM 765 O O . GLN A 1 96 ? 16.477 1.249 3.775 1.00 98.12 96 GLN A O 1
ATOM 770 N N . GLU A 1 97 ? 15.382 0.341 5.505 1.00 98.06 97 GLU A N 1
ATOM 771 C CA . GLU A 1 97 ? 15.643 -1.049 5.093 1.00 98.06 97 GLU A CA 1
ATOM 772 C C . GLU A 1 97 ? 15.134 -1.334 3.668 1.00 98.06 97 GLU A C 1
ATOM 774 O O . GLU A 1 97 ? 15.806 -1.973 2.858 1.00 98.06 97 GLU A O 1
ATOM 779 N N . LEU A 1 98 ? 13.938 -0.834 3.331 1.00 97.81 98 LEU A N 1
ATOM 780 C CA . LEU A 1 98 ? 13.379 -0.965 1.983 1.00 97.81 98 LEU A CA 1
ATOM 781 C C . LEU A 1 98 ? 14.164 -0.151 0.946 1.00 97.81 98 LEU A C 1
ATOM 783 O O . LEU A 1 98 ? 14.192 -0.538 -0.223 1.00 97.81 98 LEU A O 1
ATOM 787 N N . LYS A 1 99 ? 14.782 0.966 1.348 1.00 97.69 99 LYS A N 1
ATOM 788 C CA . LYS A 1 99 ? 15.637 1.787 0.483 1.00 97.69 99 LYS A CA 1
ATOM 789 C C . LYS A 1 99 ? 16.954 1.080 0.186 1.00 97.69 99 LYS A C 1
ATOM 791 O O . LYS A 1 99 ? 17.376 1.055 -0.969 1.00 97.69 99 LYS A O 1
ATOM 796 N N . ASP A 1 100 ? 17.534 0.422 1.180 1.00 98.00 100 ASP A N 1
ATOM 797 C CA . ASP A 1 100 ? 18.737 -0.389 1.002 1.00 98.00 100 ASP A CA 1
ATOM 798 C C . ASP A 1 100 ? 18.454 -1.596 0.089 1.00 98.00 100 ASP A C 1
ATOM 800 O O . ASP A 1 100 ? 19.209 -1.860 -0.849 1.00 98.00 100 ASP A O 1
ATOM 804 N N . GLU A 1 101 ? 17.312 -2.273 0.271 1.00 97.50 101 GLU A N 1
ATOM 805 C CA . GLU A 1 101 ? 16.870 -3.337 -0.643 1.00 97.50 101 GLU A CA 1
ATOM 806 C C . GLU A 1 101 ? 16.626 -2.812 -2.064 1.00 97.50 101 GLU A C 1
ATOM 808 O O . GLU A 1 101 ? 17.001 -3.466 -3.035 1.00 97.50 101 GLU A O 1
ATOM 813 N N . HIS A 1 102 ? 16.037 -1.623 -2.212 1.00 97.06 102 HIS A N 1
ATOM 814 C CA . HIS A 1 102 ? 15.842 -0.994 -3.517 1.00 97.06 102 HIS A CA 1
ATOM 815 C C . HIS A 1 102 ? 17.174 -0.774 -4.247 1.00 97.06 102 HIS A C 1
ATOM 817 O O . HIS A 1 102 ? 17.292 -1.137 -5.417 1.00 97.06 102 HIS A O 1
ATOM 823 N N . HIS A 1 103 ? 18.181 -0.223 -3.563 1.00 96.56 103 HIS A N 1
ATOM 824 C CA . HIS A 1 103 ? 19.512 -0.016 -4.139 1.00 96.56 103 HIS A CA 1
ATOM 825 C C . HIS A 1 103 ? 20.185 -1.337 -4.521 1.00 96.56 103 HIS A C 1
ATOM 827 O O . HIS A 1 103 ? 20.729 -1.451 -5.619 1.00 96.56 103 HIS A O 1
ATOM 833 N N . MET A 1 104 ? 20.096 -2.349 -3.655 1.00 97.00 104 MET A N 1
ATOM 834 C CA . MET A 1 104 ? 20.631 -3.685 -3.926 1.00 97.00 104 MET A CA 1
ATOM 835 C C . MET A 1 104 ? 20.008 -4.301 -5.185 1.00 97.00 104 MET A C 1
ATOM 837 O O . MET A 1 104 ? 20.737 -4.744 -6.069 1.00 97.00 104 MET A O 1
ATOM 841 N N . LEU A 1 105 ? 18.675 -4.284 -5.303 1.00 96.00 105 LEU A N 1
ATOM 842 C CA . LEU A 1 105 ? 17.971 -4.850 -6.457 1.00 96.00 105 LEU A CA 1
ATOM 843 C C . LEU A 1 105 ? 18.314 -4.129 -7.767 1.00 96.00 105 LEU A C 1
ATOM 845 O O . LEU A 1 105 ? 18.400 -4.770 -8.812 1.00 96.00 105 LEU A O 1
ATOM 849 N N . ILE A 1 106 ? 18.505 -2.806 -7.726 1.00 95.50 106 ILE A N 1
ATOM 850 C CA . ILE A 1 106 ? 18.939 -2.043 -8.904 1.00 95.50 106 ILE A CA 1
ATOM 851 C C . ILE A 1 106 ? 20.358 -2.441 -9.285 1.00 95.50 106 ILE A C 1
ATOM 853 O O . ILE A 1 106 ? 20.597 -2.700 -10.460 1.00 95.50 106 ILE A O 1
ATOM 857 N N . SER A 1 107 ? 21.280 -2.532 -8.322 1.00 95.62 107 SER A N 1
ATOM 858 C CA . SER A 1 107 ? 22.651 -2.971 -8.607 1.00 95.62 107 SER A CA 1
ATOM 859 C C . SER A 1 107 ? 22.667 -4.363 -9.239 1.00 95.62 107 SER A C 1
ATOM 861 O O . SER A 1 107 ? 23.246 -4.530 -10.306 1.00 95.62 107 SER A O 1
ATOM 863 N N . GLU A 1 108 ? 21.958 -5.330 -8.644 1.00 95.25 108 GLU A N 1
ATOM 864 C CA . GLU A 1 108 ? 21.839 -6.705 -9.153 1.00 95.25 108 GLU A CA 1
ATOM 865 C C . GLU A 1 108 ? 21.297 -6.734 -10.595 1.00 95.25 108 GLU A C 1
ATOM 867 O O . GLU A 1 108 ? 21.825 -7.436 -11.464 1.00 95.25 108 GLU A O 1
ATOM 872 N N . TYR A 1 109 ? 20.270 -5.930 -10.882 1.00 94.56 109 TYR A N 1
ATOM 873 C CA . TYR A 1 109 ? 19.717 -5.812 -12.229 1.00 94.56 109 TYR A CA 1
ATOM 874 C C . TYR A 1 109 ? 20.709 -5.172 -13.212 1.00 94.56 109 TYR A C 1
ATOM 876 O O . TYR A 1 109 ? 20.884 -5.674 -14.318 1.00 94.56 109 TYR A O 1
ATOM 884 N N . LEU A 1 110 ? 21.375 -4.077 -12.833 1.00 94.19 110 LEU A N 1
ATOM 885 C CA . LEU A 1 110 ? 22.324 -3.380 -13.707 1.00 94.19 110 LEU A CA 1
ATOM 886 C C . LEU A 1 110 ? 23.570 -4.223 -14.006 1.00 94.19 110 LEU A C 1
ATOM 888 O O . LEU A 1 110 ? 24.096 -4.141 -15.115 1.00 94.19 110 LEU A O 1
ATOM 892 N N . ASP A 1 111 ? 24.027 -5.036 -13.053 1.00 94.81 111 ASP A N 1
ATOM 893 C CA . ASP A 1 111 ? 25.172 -5.937 -13.230 1.00 94.81 111 ASP A CA 1
ATOM 894 C C . ASP A 1 111 ? 24.839 -7.126 -14.142 1.00 94.81 111 ASP A C 1
ATOM 896 O O . ASP A 1 111 ? 25.703 -7.615 -14.866 1.00 94.81 111 ASP A O 1
ATOM 900 N N . SER A 1 112 ? 23.574 -7.552 -14.168 1.00 93.19 112 SER A N 1
ATOM 901 C CA . SER A 1 112 ? 23.081 -8.624 -15.042 1.00 93.19 112 SER A CA 1
ATOM 902 C C . SER A 1 112 ? 22.427 -8.125 -16.339 1.00 93.19 112 SER A C 1
ATOM 904 O O . SER A 1 112 ? 21.964 -8.936 -17.146 1.00 93.19 112 SER A O 1
ATOM 906 N N . TYR A 1 113 ? 22.386 -6.807 -16.568 1.00 92.06 113 TYR A N 1
ATOM 907 C CA . TYR A 1 113 ? 21.618 -6.199 -17.657 1.00 92.06 113 TYR A CA 1
ATOM 908 C C . TYR A 1 113 ? 22.120 -6.612 -19.044 1.00 92.06 113 TYR A C 1
ATOM 910 O O . TYR A 1 113 ? 21.323 -6.987 -19.901 1.00 92.06 113 TYR A O 1
ATOM 918 N N . GLU A 1 114 ? 23.435 -6.582 -19.269 1.00 90.75 114 GLU A N 1
ATOM 919 C CA . GLU A 1 114 ? 24.018 -6.939 -20.567 1.00 90.75 114 GLU A CA 1
ATOM 920 C C . GLU A 1 114 ? 23.727 -8.399 -20.931 1.00 90.75 114 GLU A C 1
ATOM 922 O O . GLU A 1 114 ? 23.240 -8.680 -22.026 1.00 90.75 114 GLU A O 1
ATOM 927 N N . GLN A 1 115 ? 23.929 -9.312 -19.979 1.00 91.88 115 GLN A N 1
ATOM 928 C CA . GLN A 1 115 ? 23.609 -10.726 -20.149 1.00 91.88 115 GLN A CA 1
ATOM 929 C C . GLN A 1 115 ? 22.106 -10.942 -20.397 1.00 91.88 115 GLN A C 1
ATOM 931 O O . GLN A 1 115 ? 21.728 -11.672 -21.312 1.00 91.88 115 GLN A O 1
ATOM 936 N N . SER A 1 116 ? 21.245 -10.244 -19.649 1.00 90.50 116 SER A N 1
ATOM 937 C CA . SER A 1 116 ? 19.789 -10.316 -19.832 1.00 90.50 116 SER A CA 1
ATOM 938 C C . SER A 1 116 ? 19.348 -9.809 -21.210 1.00 90.50 116 SER A C 1
ATOM 940 O O . SER A 1 116 ? 18.411 -10.347 -21.791 1.00 90.50 116 SER A O 1
ATOM 942 N N . ASN A 1 117 ? 20.029 -8.807 -21.776 1.00 90.19 117 ASN A N 1
ATOM 943 C CA . ASN A 1 117 ? 19.742 -8.333 -23.132 1.00 90.19 117 ASN A CA 1
ATOM 944 C C . ASN A 1 117 ? 20.118 -9.363 -24.198 1.00 90.19 117 ASN A C 1
ATOM 946 O O . ASN A 1 117 ? 19.405 -9.490 -25.191 1.00 90.19 117 ASN A O 1
ATOM 950 N N . ILE A 1 118 ? 21.237 -10.072 -24.017 1.00 91.88 118 ILE A N 1
ATOM 951 C CA . ILE A 1 118 ? 21.658 -11.143 -24.930 1.00 91.88 118 ILE A CA 1
ATOM 952 C C . ILE A 1 118 ? 20.603 -12.252 -24.940 1.00 91.88 118 ILE A C 1
ATOM 954 O O . ILE A 1 118 ? 20.173 -12.667 -26.013 1.00 91.88 118 ILE A O 1
ATOM 958 N N . GLU A 1 119 ? 20.149 -12.682 -23.761 1.00 92.69 119 GLU A N 1
ATOM 959 C CA . GLU A 1 119 ? 19.059 -13.656 -23.609 1.00 92.69 119 GLU A CA 1
ATOM 960 C C . GLU A 1 119 ? 17.783 -13.169 -24.309 1.00 92.69 119 GLU A C 1
ATOM 962 O O . GLU A 1 119 ? 17.260 -13.855 -25.183 1.00 92.69 119 GLU A O 1
ATOM 967 N N . TRP A 1 120 ? 17.361 -11.931 -24.033 1.00 91.56 120 TRP A N 1
ATOM 968 C CA . TRP A 1 120 ? 16.150 -11.350 -24.617 1.00 91.56 120 TRP A CA 1
ATOM 969 C C . TRP A 1 120 ? 16.179 -11.265 -26.150 1.00 91.56 120 TRP A C 1
ATOM 971 O O . TRP A 1 120 ? 15.159 -11.472 -26.808 1.00 91.56 120 TRP A O 1
ATOM 981 N N . ILE A 1 121 ? 17.344 -10.966 -26.733 1.00 91.50 121 ILE A N 1
ATOM 982 C CA . ILE A 1 121 ? 17.543 -10.940 -28.188 1.00 91.50 121 ILE A CA 1
ATOM 983 C C . ILE A 1 121 ? 17.526 -12.357 -28.769 1.00 91.50 121 ILE A C 1
ATOM 985 O O . ILE A 1 121 ? 16.932 -12.567 -29.825 1.00 91.50 121 ILE A O 1
ATOM 989 N N . ASN A 1 122 ? 18.145 -13.325 -28.090 1.00 92.94 122 ASN A N 1
ATOM 990 C CA . ASN A 1 122 ? 18.167 -14.720 -28.534 1.00 92.94 122 ASN A CA 1
ATOM 991 C C . ASN A 1 122 ? 16.770 -15.352 -28.540 1.00 92.94 122 ASN A C 1
ATOM 993 O O . ASN A 1 122 ? 16.491 -16.189 -29.397 1.00 92.94 122 ASN A O 1
ATOM 997 N N . ASP A 1 123 ? 15.888 -14.913 -27.641 1.00 91.62 123 ASP A N 1
ATOM 998 C CA . ASP A 1 123 ? 14.477 -15.310 -27.630 1.00 91.62 123 ASP A CA 1
ATOM 999 C C . ASP A 1 123 ? 13.683 -14.677 -28.793 1.00 91.62 123 ASP A C 1
ATOM 1001 O O . ASP A 1 123 ? 12.640 -15.190 -29.200 1.00 91.62 123 ASP A O 1
ATOM 1005 N N . HIS A 1 124 ? 14.202 -13.597 -29.392 1.00 90.94 124 HIS A N 1
ATOM 1006 C CA . HIS A 1 124 ? 13.546 -12.814 -30.444 1.00 90.94 124 HIS A CA 1
ATOM 1007 C C . HIS A 1 124 ? 14.471 -12.502 -31.639 1.00 90.94 124 HIS A C 1
ATOM 1009 O O . HIS A 1 124 ? 14.628 -11.334 -32.013 1.00 90.94 124 HIS A O 1
ATOM 1015 N N . PRO A 1 125 ? 15.044 -13.515 -32.318 1.00 90.56 125 PRO A N 1
ATOM 1016 C CA . PRO A 1 125 ? 16.080 -13.304 -33.334 1.00 90.56 125 PRO A CA 1
ATOM 1017 C C . PRO A 1 125 ? 15.587 -12.488 -34.540 1.00 90.56 125 PRO A C 1
ATOM 1019 O O . PRO A 1 125 ? 16.345 -11.734 -35.141 1.00 90.56 125 PRO A O 1
ATOM 1022 N N . GLN A 1 126 ? 14.293 -12.567 -34.872 1.00 90.06 126 GLN A N 1
ATOM 1023 C CA . GLN A 1 126 ? 13.685 -11.777 -35.954 1.00 90.06 126 GLN A CA 1
ATOM 1024 C C . GLN A 1 126 ? 13.674 -10.263 -35.675 1.00 90.06 126 GLN A C 1
ATOM 1026 O O . GLN A 1 126 ? 13.489 -9.469 -36.596 1.00 90.06 126 GLN A O 1
ATOM 1031 N N . TRP A 1 127 ? 13.868 -9.863 -34.417 1.00 88.56 127 TRP A N 1
ATOM 1032 C CA . TRP A 1 127 ? 13.767 -8.484 -33.944 1.00 88.56 127 TRP A CA 1
ATOM 1033 C C . TRP A 1 127 ? 15.091 -7.948 -33.393 1.00 88.56 127 TRP A C 1
ATOM 1035 O O . TRP A 1 127 ? 15.106 -6.882 -32.778 1.00 88.56 127 TRP A O 1
ATOM 1045 N N . GLU A 1 128 ? 16.200 -8.653 -33.629 1.00 89.50 128 GLU A N 1
ATOM 1046 C CA . GLU A 1 128 ? 17.521 -8.337 -33.084 1.00 89.50 128 GLU A CA 1
ATOM 1047 C C . GLU A 1 128 ? 17.935 -6.880 -33.332 1.00 89.50 128 GLU A C 1
ATOM 1049 O O . GLU A 1 128 ? 18.179 -6.140 -32.378 1.00 89.50 128 GLU A O 1
ATOM 1054 N N . ASP A 1 129 ? 17.950 -6.434 -34.591 1.00 88.81 129 ASP A N 1
ATOM 1055 C CA . ASP A 1 129 ? 18.351 -5.065 -34.943 1.00 88.81 129 ASP A CA 1
ATOM 1056 C C . ASP A 1 129 ? 17.467 -4.019 -34.256 1.00 88.81 129 ASP A C 1
ATOM 1058 O O . ASP A 1 129 ? 17.934 -2.976 -33.793 1.00 88.81 129 ASP A O 1
ATOM 1062 N N . TRP A 1 130 ? 16.166 -4.289 -34.172 1.00 86.88 130 TRP A N 1
ATOM 1063 C CA . TRP A 1 130 ? 15.212 -3.385 -33.542 1.00 86.88 130 TRP A CA 1
ATOM 1064 C C . TRP A 1 130 ? 15.428 -3.298 -32.029 1.00 86.88 130 TRP A C 1
ATOM 1066 O O . TRP A 1 130 ? 15.426 -2.195 -31.473 1.00 86.88 130 TRP A O 1
ATOM 1076 N N . LEU A 1 131 ? 15.668 -4.433 -31.372 1.00 88.94 131 LEU A N 1
ATOM 1077 C CA . LEU A 1 131 ? 15.957 -4.511 -29.944 1.00 88.94 131 LEU A CA 1
ATOM 1078 C C . LEU A 1 131 ? 17.292 -3.845 -29.613 1.00 88.94 131 LEU A C 1
ATOM 1080 O O . LEU A 1 131 ? 17.314 -2.961 -28.758 1.00 88.94 131 LEU A O 1
ATOM 1084 N N . ARG A 1 132 ? 18.372 -4.166 -30.339 1.00 89.88 132 ARG A N 1
ATOM 1085 C CA . ARG A 1 132 ? 19.708 -3.571 -30.141 1.00 89.88 132 ARG A CA 1
ATOM 1086 C C . ARG A 1 132 ? 19.683 -2.048 -30.245 1.00 89.88 132 ARG A C 1
ATOM 1088 O O . ARG A 1 132 ? 20.212 -1.372 -29.369 1.00 89.88 132 ARG A O 1
ATOM 1095 N N . ASN A 1 133 ? 18.992 -1.506 -31.250 1.00 89.06 133 ASN A N 1
ATOM 1096 C CA . ASN A 1 133 ? 18.840 -0.057 -31.434 1.00 89.06 133 ASN A CA 1
ATOM 1097 C C . ASN A 1 133 ? 17.929 0.610 -30.386 1.00 89.06 133 ASN A C 1
ATOM 1099 O O . ASN A 1 133 ? 17.866 1.838 -30.295 1.00 89.06 133 ASN A O 1
ATOM 1103 N N . SER A 1 134 ? 17.182 -0.179 -29.614 1.00 88.69 134 SER A N 1
ATOM 1104 C CA . SER A 1 134 ? 16.244 0.311 -28.605 1.00 88.69 134 SER A CA 1
ATOM 1105 C C . SER A 1 134 ? 16.794 0.269 -27.180 1.00 88.69 134 SER A C 1
ATOM 1107 O O . SER A 1 134 ? 16.184 0.900 -26.307 1.00 88.69 134 SER A O 1
ATOM 1109 N N . MET A 1 135 ? 17.910 -0.434 -26.960 1.00 87.19 135 MET A N 1
ATOM 1110 C CA . MET A 1 135 ? 18.552 -0.592 -25.655 1.00 87.19 135 MET A CA 1
ATOM 1111 C C . MET A 1 135 ? 18.982 0.750 -25.061 1.00 87.19 135 MET A C 1
ATOM 1113 O O . MET A 1 135 ? 19.229 1.726 -25.771 1.00 87.19 135 MET A O 1
ATOM 1117 N N . MET A 1 136 ? 19.039 0.794 -23.733 1.00 91.12 136 MET A N 1
ATOM 1118 C CA . MET A 1 136 ? 19.471 1.966 -22.977 1.00 91.12 136 MET A CA 1
ATOM 1119 C C . MET A 1 136 ? 20.806 1.673 -22.303 1.00 91.12 136 MET A C 1
ATOM 1121 O O . MET A 1 136 ? 21.114 0.533 -21.965 1.00 91.12 136 MET A O 1
ATOM 1125 N N . SER A 1 137 ? 21.602 2.710 -22.092 1.00 91.19 137 SER A N 1
ATOM 1126 C CA . SER A 1 137 ? 22.822 2.615 -21.296 1.00 91.19 137 SER A CA 1
ATOM 1127 C C . SER A 1 137 ? 22.510 2.338 -19.820 1.00 91.19 137 SER A C 1
ATOM 1129 O O . SER A 1 137 ? 21.424 2.648 -19.322 1.00 91.19 137 SER A O 1
ATOM 1131 N N . ARG A 1 138 ? 23.503 1.813 -19.088 1.00 91.19 138 ARG A N 1
ATOM 1132 C CA . ARG A 1 138 ? 23.416 1.579 -17.635 1.00 91.19 138 ARG A CA 1
ATOM 1133 C C . ARG A 1 138 ? 22.941 2.831 -16.885 1.00 91.19 138 ARG A C 1
ATOM 1135 O O . ARG A 1 138 ? 21.989 2.751 -16.117 1.00 91.19 138 ARG A O 1
ATOM 1142 N N . GLY A 1 139 ? 23.539 3.989 -17.176 1.00 92.12 139 GLY A N 1
ATOM 1143 C CA . GLY A 1 139 ? 23.179 5.257 -16.534 1.00 92.12 139 GLY A CA 1
ATOM 1144 C C . GLY A 1 139 ? 21.776 5.758 -16.896 1.00 92.12 139 GLY A C 1
ATOM 1145 O O . GLY A 1 139 ? 21.082 6.319 -16.051 1.00 92.12 139 GLY A O 1
ATOM 1146 N N . GLU A 1 140 ? 21.303 5.538 -18.126 1.00 92.25 140 GLU A N 1
ATOM 1147 C CA . GLU A 1 140 ? 19.918 5.870 -18.491 1.00 92.25 140 GLU A CA 1
ATOM 1148 C C . GLU A 1 140 ? 18.905 5.027 -17.719 1.00 92.25 140 GLU A C 1
ATOM 1150 O O . GLU A 1 140 ? 17.855 5.549 -17.348 1.00 92.25 140 GLU A O 1
ATOM 1155 N N . ILE A 1 141 ? 19.207 3.746 -17.488 1.00 92.56 141 ILE A N 1
ATOM 1156 C CA . ILE A 1 141 ? 18.337 2.821 -16.758 1.00 92.56 141 ILE A CA 1
ATOM 1157 C C . ILE A 1 141 ? 18.332 3.133 -15.269 1.00 92.56 141 ILE A C 1
ATOM 1159 O O . ILE A 1 141 ? 17.260 3.219 -14.676 1.00 92.56 141 ILE A O 1
ATOM 1163 N N . GLU A 1 142 ? 19.506 3.347 -14.680 1.00 93.19 142 GLU A N 1
ATOM 1164 C CA . GLU A 1 142 ? 19.652 3.714 -13.272 1.00 93.19 142 GLU A CA 1
ATOM 1165 C C . GLU A 1 142 ? 18.794 4.940 -12.930 1.00 93.19 142 GLU A C 1
ATOM 1167 O O . GLU A 1 142 ? 17.977 4.897 -12.013 1.00 93.19 142 GLU A O 1
ATOM 1172 N N . ASN A 1 143 ? 18.845 5.978 -13.773 1.00 94.38 143 ASN A N 1
ATOM 1173 C CA . ASN A 1 143 ? 18.048 7.200 -13.625 1.00 94.38 143 ASN A CA 1
ATOM 1174 C C . ASN A 1 143 ? 16.526 7.004 -13.770 1.00 94.38 143 ASN A C 1
ATOM 1176 O O . ASN A 1 143 ? 15.749 7.930 -13.505 1.00 94.38 143 ASN A O 1
ATOM 1180 N N . ARG A 1 144 ? 16.058 5.834 -14.221 1.00 94.25 144 ARG A N 1
ATOM 1181 C CA . ARG A 1 144 ? 14.621 5.533 -14.255 1.00 94.25 144 ARG A CA 1
ATOM 1182 C C . ARG A 1 144 ? 14.070 5.133 -12.897 1.00 94.25 144 ARG A C 1
ATOM 1184 O O . ARG A 1 144 ? 12.861 5.270 -12.691 1.00 94.25 144 ARG A O 1
ATOM 1191 N N . PHE A 1 145 ? 14.920 4.645 -12.005 1.00 95.25 145 PHE A N 1
ATOM 1192 C CA . PHE A 1 145 ? 14.515 4.230 -10.677 1.00 95.25 145 PHE A CA 1
ATOM 1193 C C . PHE A 1 145 ? 14.754 5.358 -9.683 1.00 95.25 145 PHE A C 1
ATOM 1195 O O . PHE A 1 145 ? 15.754 6.068 -9.732 1.00 95.25 145 PHE A O 1
ATOM 1202 N N . LYS A 1 146 ? 13.806 5.550 -8.773 1.00 95.94 146 LYS A N 1
ATOM 1203 C CA . LYS A 1 146 ? 13.943 6.513 -7.686 1.00 95.94 146 LYS A CA 1
ATOM 1204 C C . LYS A 1 146 ? 13.154 6.018 -6.496 1.00 95.94 146 LYS A C 1
ATOM 1206 O O . LYS A 1 146 ? 11.974 5.715 -6.640 1.00 95.94 146 LYS A O 1
ATOM 1211 N N . PHE A 1 147 ? 13.777 6.004 -5.327 1.00 97.56 147 PHE A N 1
ATOM 1212 C CA . PHE A 1 147 ? 13.054 5.849 -4.079 1.00 97.56 147 PHE A CA 1
ATOM 1213 C C . PHE A 1 147 ? 13.594 6.841 -3.058 1.00 97.56 147 PHE A C 1
ATOM 1215 O O . PHE A 1 147 ? 14.676 6.671 -2.508 1.00 97.56 147 PHE A O 1
ATOM 1222 N N . GLU A 1 148 ? 12.819 7.894 -2.833 1.00 97.12 148 GLU A N 1
ATOM 1223 C CA . GLU A 1 148 ? 13.102 8.917 -1.839 1.00 97.12 148 GLU A CA 1
ATOM 1224 C C . GLU A 1 148 ? 11.894 9.120 -0.937 1.00 97.12 148 GLU A C 1
ATOM 1226 O O . GLU A 1 148 ? 10.753 8.933 -1.364 1.00 97.12 148 GLU A O 1
ATOM 1231 N N . TYR A 1 149 ? 12.140 9.534 0.301 1.00 97.56 149 TYR A N 1
ATOM 1232 C CA . TYR A 1 149 ? 11.084 9.900 1.230 1.00 97.56 149 TYR A CA 1
ATOM 1233 C C . TYR A 1 149 ? 11.497 11.087 2.090 1.00 97.56 149 TYR A C 1
ATOM 1235 O O . TYR A 1 149 ? 12.678 11.301 2.358 1.00 97.56 149 TYR A O 1
ATOM 1243 N N . GLN A 1 150 ? 10.511 11.883 2.488 1.00 96.62 150 GLN A N 1
ATOM 1244 C CA . GLN A 1 150 ? 10.700 13.054 3.337 1.00 96.62 150 GLN A CA 1
ATOM 1245 C C . GLN A 1 150 ? 9.660 13.034 4.448 1.00 96.62 150 GLN A C 1
ATOM 1247 O O . GLN A 1 150 ? 8.474 12.873 4.163 1.00 96.62 150 GLN A O 1
ATOM 1252 N N . ALA A 1 151 ? 10.107 13.216 5.689 1.00 95.81 151 ALA A N 1
ATOM 1253 C CA . ALA A 1 151 ? 9.237 13.435 6.836 1.00 95.81 151 ALA A CA 1
ATOM 1254 C C . ALA A 1 151 ? 9.156 14.936 7.143 1.00 95.81 151 ALA A C 1
ATOM 1256 O O . ALA A 1 151 ? 10.178 15.622 7.146 1.00 95.81 151 ALA A O 1
ATOM 1257 N N . TYR A 1 152 ? 7.955 15.447 7.391 1.00 94.25 152 TYR A N 1
ATOM 1258 C CA . TYR A 1 152 ? 7.716 16.850 7.724 1.00 94.25 152 TYR A CA 1
ATOM 1259 C C . TYR A 1 152 ? 6.481 17.007 8.613 1.00 94.25 152 TYR A C 1
ATOM 1261 O O . TYR A 1 152 ? 5.642 16.112 8.715 1.00 94.25 152 TYR A O 1
ATOM 1269 N N . LYS A 1 153 ? 6.365 18.166 9.263 1.00 90.88 153 LYS A N 1
ATOM 1270 C CA . LYS A 1 153 ? 5.150 18.581 9.968 1.00 90.88 153 LYS A CA 1
ATOM 1271 C C . LYS A 1 153 ? 4.388 19.596 9.123 1.00 90.88 153 LYS A C 1
ATOM 1273 O O . LYS A 1 153 ? 5.001 20.428 8.459 1.00 90.88 153 LYS A O 1
ATOM 1278 N N . ILE A 1 154 ? 3.062 19.513 9.158 1.00 87.38 154 ILE A N 1
ATOM 1279 C CA . ILE A 1 154 ? 2.167 20.521 8.586 1.00 87.38 154 ILE A CA 1
ATOM 1280 C C . ILE A 1 154 ? 1.596 21.300 9.765 1.00 87.38 154 ILE A C 1
ATOM 1282 O O . ILE A 1 154 ? 1.057 20.690 10.681 1.00 87.38 154 ILE A O 1
ATOM 1286 N N . SER A 1 155 ? 1.714 22.623 9.737 1.00 79.31 155 SER A N 1
ATOM 1287 C CA . SER A 1 155 ? 1.096 23.513 10.719 1.00 79.31 155 SER A CA 1
ATOM 1288 C C . SER A 1 155 ? 0.302 24.601 10.004 1.00 79.31 155 SER A C 1
ATOM 1290 O O . SER A 1 155 ? 0.576 24.931 8.848 1.00 79.31 155 SER A O 1
ATOM 1292 N N . SER A 1 156 ? -0.677 25.178 10.698 1.00 73.06 156 SER A N 1
ATOM 1293 C CA . SER A 1 156 ? -1.535 26.254 10.186 1.00 73.06 156 SER A CA 1
ATOM 1294 C C . SER A 1 156 ? -0.789 27.584 9.955 1.00 73.06 156 SER A C 1
ATOM 1296 O O . SER A 1 156 ? -1.372 28.554 9.484 1.00 73.06 156 SER A O 1
ATOM 1298 N N . GLY A 1 157 ? 0.525 27.633 10.209 1.00 65.31 157 GLY A N 1
ATOM 1299 C CA . GLY A 1 157 ? 1.415 28.734 9.829 1.00 65.31 157 GLY A CA 1
ATOM 1300 C C . GLY A 1 157 ? 1.343 29.981 10.719 1.00 65.31 157 GLY A C 1
ATOM 1301 O O . GLY A 1 157 ? 2.153 30.887 10.544 1.00 65.31 157 GLY A O 1
ATOM 1302 N N . GLY A 1 158 ? 0.439 30.019 11.702 1.00 66.75 158 GLY A N 1
ATOM 1303 C CA . GLY A 1 158 ? 0.361 31.095 12.692 1.00 66.75 158 GLY A CA 1
ATOM 1304 C C . GLY A 1 158 ? 0.027 32.476 12.107 1.00 66.75 158 GLY A C 1
ATOM 1305 O O . GLY A 1 158 ? -0.533 32.612 11.018 1.00 66.75 158 GLY A O 1
ATOM 1306 N N . GLN A 1 159 ? 0.348 33.529 12.863 1.00 57.88 159 GLN A N 1
ATOM 1307 C CA . GLN A 1 159 ? 0.023 34.913 12.510 1.00 57.88 159 GLN A CA 1
ATOM 1308 C C . GLN A 1 159 ? 0.825 35.367 11.276 1.00 57.88 159 GLN A C 1
ATOM 1310 O O . GLN A 1 159 ? 2.051 35.428 11.311 1.00 57.88 159 GLN A O 1
ATOM 1315 N N . GLY A 1 160 ? 0.127 35.691 10.181 1.00 63.44 160 GLY A N 1
ATOM 1316 C CA . GLY A 1 160 ? 0.734 36.097 8.904 1.00 63.44 160 GLY A CA 1
ATOM 1317 C C . GLY A 1 160 ? 0.782 35.000 7.835 1.00 63.44 160 GLY A C 1
ATOM 1318 O O . GLY A 1 160 ? 1.160 35.287 6.698 1.00 63.44 160 GLY A O 1
ATOM 1319 N N . ALA A 1 161 ? 0.359 33.771 8.151 1.00 68.56 161 ALA A N 1
ATOM 1320 C CA . ALA A 1 161 ? 0.128 32.752 7.136 1.00 68.56 161 ALA A CA 1
ATOM 1321 C C . ALA A 1 161 ? -1.063 33.119 6.242 1.00 68.56 161 ALA A C 1
ATOM 1323 O O . ALA A 1 161 ? -2.042 33.723 6.688 1.00 68.56 161 ALA A O 1
ATOM 1324 N N . LEU A 1 162 ? -0.990 32.722 4.968 1.00 67.88 162 LEU A N 1
ATOM 1325 C CA . LEU A 1 162 ? -2.120 32.801 4.048 1.00 67.88 162 LEU A CA 1
ATOM 1326 C C . LEU A 1 162 ? -3.166 31.766 4.483 1.00 67.88 162 LEU A C 1
ATOM 1328 O O . LEU A 1 162 ? -3.161 30.627 4.023 1.00 67.88 162 LEU A O 1
ATOM 1332 N N . MET A 1 163 ? -4.020 32.153 5.425 1.00 64.12 163 MET A N 1
ATOM 1333 C CA . MET A 1 163 ? -5.052 31.284 5.967 1.00 64.12 163 MET A CA 1
ATOM 1334 C C . MET A 1 163 ? -6.271 31.293 5.050 1.00 64.12 163 MET A C 1
ATOM 1336 O O . MET A 1 163 ? -6.898 32.329 4.832 1.00 64.12 163 MET A O 1
ATOM 1340 N N . ASN A 1 164 ? -6.613 30.123 4.522 1.00 70.44 164 ASN A N 1
ATOM 1341 C CA . ASN A 1 164 ? -7.957 29.832 4.051 1.00 70.44 164 ASN A CA 1
ATOM 1342 C C . ASN A 1 164 ? -8.522 28.661 4.863 1.00 70.44 164 ASN A C 1
ATOM 1344 O O . ASN A 1 164 ? -7.777 27.878 5.453 1.00 70.44 164 ASN A O 1
ATOM 1348 N N . ASP A 1 165 ? -9.840 28.495 4.837 1.00 77.31 165 ASP A N 1
ATOM 1349 C CA . ASP A 1 165 ? -10.506 27.438 5.608 1.00 77.31 165 ASP A CA 1
ATOM 1350 C C . ASP A 1 165 ? -10.212 26.020 5.082 1.00 77.31 165 ASP A C 1
ATOM 1352 O O . ASP A 1 165 ? -10.642 25.039 5.682 1.00 77.31 165 ASP A O 1
ATOM 1356 N N . GLY A 1 166 ? -9.477 25.883 3.971 1.00 82.31 166 GLY A N 1
ATOM 1357 C CA . GLY A 1 166 ? -9.205 24.600 3.324 1.00 82.31 166 GLY A CA 1
ATOM 1358 C C . GLY A 1 166 ? -8.440 23.625 4.219 1.00 82.31 166 GLY A C 1
ATOM 1359 O O . GLY A 1 166 ? -8.831 22.466 4.324 1.00 82.31 166 GLY A O 1
ATOM 1360 N N . LEU A 1 167 ? -7.397 24.084 4.922 1.00 81.19 167 LEU A N 1
ATOM 1361 C CA . LEU A 1 167 ? -6.642 23.213 5.833 1.00 81.19 167 LEU A CA 1
ATOM 1362 C C . LEU A 1 167 ? -7.502 22.750 7.020 1.00 81.19 167 LEU A C 1
ATOM 1364 O O . LEU A 1 167 ? -7.437 21.585 7.403 1.00 81.19 167 LEU A O 1
ATOM 1368 N N . ILE A 1 168 ? -8.349 23.637 7.551 1.00 81.31 168 ILE A N 1
ATOM 1369 C CA . ILE A 1 168 ? -9.285 23.324 8.641 1.00 81.31 168 ILE A CA 1
ATOM 1370 C C . ILE A 1 168 ? -10.329 22.302 8.166 1.00 81.31 168 ILE A C 1
ATOM 1372 O O . ILE A 1 168 ? -10.633 21.345 8.876 1.00 81.31 168 ILE A O 1
ATOM 1376 N N . GLN A 1 169 ? -10.865 22.465 6.952 1.00 84.06 169 GLN A N 1
ATOM 1377 C CA . GLN A 1 169 ? -11.806 21.515 6.350 1.00 84.06 169 GLN A CA 1
ATOM 1378 C C . GLN A 1 169 ? -11.179 20.128 6.170 1.00 84.06 169 GLN A C 1
ATOM 1380 O O . GLN A 1 169 ? -11.785 19.133 6.567 1.00 84.06 169 GLN A O 1
ATOM 1385 N N . GLU A 1 170 ? -9.960 20.056 5.635 1.00 85.00 170 GLU A N 1
ATOM 1386 C CA . GLU A 1 170 ? -9.229 18.795 5.479 1.00 85.00 170 GLU A CA 1
ATOM 1387 C C . GLU A 1 170 ? -8.900 18.148 6.832 1.00 85.00 170 GLU A C 1
ATOM 1389 O O . GLU A 1 170 ? -9.091 16.944 7.004 1.00 85.00 170 GLU A O 1
ATOM 1394 N N . GLN A 1 171 ? -8.485 18.938 7.829 1.00 85.31 171 GLN A N 1
ATOM 1395 C CA . GLN A 1 171 ? -8.255 18.454 9.191 1.00 85.31 171 GLN A CA 1
ATOM 1396 C C . GLN A 1 171 ? -9.527 17.850 9.801 1.00 85.31 171 GLN A C 1
ATOM 1398 O O . GLN A 1 171 ? -9.486 16.762 10.377 1.00 85.31 171 GLN A O 1
ATOM 1403 N N . ASN A 1 172 ? -10.669 18.517 9.631 1.00 85.75 172 ASN A N 1
ATOM 1404 C CA . ASN A 1 172 ? -11.966 18.008 10.079 1.00 85.75 172 ASN A CA 1
ATOM 1405 C C . ASN A 1 172 ? -12.387 16.733 9.319 1.00 85.75 172 ASN A C 1
ATOM 1407 O O . ASN A 1 172 ? -13.143 15.915 9.848 1.00 85.75 172 ASN A O 1
ATOM 1411 N N . GLY A 1 173 ? -11.877 16.532 8.100 1.00 91.62 173 GLY A N 1
ATOM 1412 C CA . GLY A 1 173 ? -12.107 15.349 7.270 1.00 91.62 173 GLY A CA 1
ATOM 1413 C C . GLY A 1 173 ? -11.274 14.114 7.641 1.00 91.62 173 GLY A C 1
ATOM 1414 O O . GLY A 1 173 ? -11.614 13.011 7.205 1.00 91.62 173 GLY A O 1
ATOM 1415 N N . LEU A 1 174 ? -10.228 14.245 8.470 1.00 94.12 174 LEU A N 1
ATOM 1416 C CA . LEU A 1 174 ? -9.280 13.153 8.757 1.00 94.12 174 LEU A CA 1
ATOM 1417 C C . LEU A 1 174 ? -9.940 11.918 9.381 1.00 94.12 174 LEU A C 1
ATOM 1419 O O . LEU A 1 174 ? -9.596 10.790 9.025 1.00 94.12 174 LEU A O 1
ATOM 1423 N N . LEU A 1 175 ? -10.919 12.105 10.275 1.00 95.06 175 LEU A N 1
ATOM 1424 C CA . LEU A 1 175 ? -11.672 10.983 10.845 1.00 95.06 175 LEU A CA 1
ATOM 1425 C C . LEU A 1 175 ? -12.441 10.224 9.755 1.00 95.06 175 LEU A C 1
ATOM 1427 O O . LEU A 1 175 ? -12.403 8.997 9.717 1.00 95.06 175 LEU A O 1
ATOM 1431 N N . GLY A 1 176 ? -13.114 10.941 8.853 1.00 96.12 176 GLY A N 1
ATOM 1432 C CA . GLY A 1 176 ? -13.830 10.330 7.733 1.00 96.12 176 GLY A CA 1
ATOM 1433 C C . GLY A 1 176 ? -12.889 9.536 6.828 1.00 96.12 176 GLY A C 1
ATOM 1434 O O . GLY A 1 176 ? -13.182 8.389 6.489 1.00 96.12 176 GLY A O 1
ATOM 1435 N N . GLN A 1 177 ? -11.721 10.104 6.521 1.00 96.69 177 GLN A N 1
ATOM 1436 C CA . GLN A 1 177 ? -10.685 9.435 5.736 1.00 96.69 177 GLN A CA 1
ATOM 1437 C C . GLN A 1 177 ? -10.173 8.158 6.423 1.00 96.69 177 GLN A C 1
ATOM 1439 O O . GLN A 1 177 ? -10.049 7.121 5.771 1.00 96.69 177 GLN A O 1
ATOM 1444 N N . LEU A 1 178 ? -9.949 8.188 7.743 1.00 97.44 178 LEU A N 1
ATOM 1445 C CA . LEU A 1 178 ? -9.554 7.002 8.508 1.00 97.44 178 LEU A CA 1
ATOM 1446 C C . LEU A 1 178 ? -10.611 5.900 8.392 1.00 97.44 178 LEU A C 1
ATOM 1448 O O . LEU A 1 178 ? -10.279 4.753 8.099 1.00 97.44 178 LEU A O 1
ATOM 1452 N N . LEU A 1 179 ? -11.887 6.243 8.578 1.00 98.00 179 LEU A N 1
ATOM 1453 C CA . LEU A 1 179 ? -12.986 5.282 8.483 1.00 98.00 179 LEU A CA 1
ATOM 1454 C C . LEU A 1 179 ? -13.114 4.678 7.075 1.00 98.00 179 LEU A C 1
ATOM 1456 O O . LEU A 1 179 ? -13.351 3.479 6.961 1.00 98.00 179 LEU A O 1
ATOM 1460 N N . LEU A 1 180 ? -12.903 5.455 6.010 1.00 98.12 180 LEU A N 1
ATOM 1461 C CA . LEU A 1 180 ? -12.884 4.937 4.635 1.00 98.12 180 LEU A CA 1
ATOM 1462 C C . LEU A 1 180 ? -11.736 3.944 4.396 1.00 98.12 180 LEU A C 1
ATOM 1464 O O . LEU A 1 180 ? -11.911 2.927 3.723 1.00 98.12 180 LEU A O 1
ATOM 1468 N N . GLU A 1 181 ? -10.558 4.202 4.964 1.00 98.00 181 GLU A N 1
ATOM 1469 C CA . GLU A 1 181 ? -9.430 3.272 4.864 1.00 98.00 181 GLU A CA 1
ATOM 1470 C C . GLU A 1 181 ? -9.687 1.970 5.628 1.00 98.00 181 GLU A C 1
ATOM 1472 O O . GLU A 1 181 ? -9.387 0.891 5.114 1.00 98.00 181 GLU A O 1
ATOM 1477 N N . ILE A 1 182 ? -10.286 2.050 6.820 1.00 98.44 182 ILE A N 1
ATOM 1478 C CA . ILE A 1 182 ? -10.696 0.863 7.580 1.00 98.44 182 ILE A CA 1
ATOM 1479 C C . ILE A 1 182 ? -11.772 0.069 6.839 1.00 98.44 182 ILE A C 1
ATOM 1481 O O . ILE A 1 182 ? -11.681 -1.158 6.784 1.00 98.44 182 ILE A O 1
ATOM 1485 N N . GLU A 1 183 ? -12.738 0.749 6.220 1.00 98.62 183 GLU A N 1
ATOM 1486 C CA . GLU A 1 183 ? -13.750 0.127 5.363 1.00 98.62 183 GLU A CA 1
ATOM 1487 C C . GLU A 1 183 ? -13.108 -0.688 4.246 1.00 98.62 183 GLU A C 1
ATOM 1489 O O . GLU A 1 183 ? -13.418 -1.871 4.083 1.00 98.62 183 GLU A O 1
ATOM 1494 N N . LYS A 1 184 ? -12.153 -0.098 3.524 1.00 98.19 184 LYS A N 1
ATOM 1495 C CA . LYS A 1 184 ? -11.423 -0.808 2.475 1.00 98.19 184 LYS A CA 1
ATOM 1496 C C . LYS A 1 184 ? -10.685 -2.032 3.025 1.00 98.19 184 LYS A C 1
ATOM 1498 O O . LYS A 1 184 ? -10.826 -3.120 2.475 1.00 98.19 184 LYS A O 1
ATOM 1503 N N . MET A 1 185 ? -9.948 -1.885 4.128 1.00 97.94 185 MET A N 1
ATOM 1504 C CA . MET A 1 185 ? -9.210 -2.996 4.746 1.00 97.94 185 MET A CA 1
ATOM 1505 C C . MET A 1 185 ? -10.134 -4.138 5.195 1.00 97.94 185 MET A C 1
ATOM 1507 O O . MET A 1 185 ? -9.782 -5.310 5.053 1.00 97.94 185 MET A O 1
ATOM 1511 N N . ALA A 1 186 ? -11.309 -3.810 5.736 1.00 98.50 186 ALA A N 1
ATOM 1512 C CA . ALA A 1 186 ? -12.297 -4.793 6.167 1.00 98.50 186 ALA A CA 1
ATOM 1513 C C . ALA A 1 186 ? -12.927 -5.528 4.975 1.00 98.50 186 ALA A C 1
ATOM 1515 O O . ALA A 1 186 ? -13.052 -6.752 5.015 1.00 98.50 186 ALA A O 1
ATOM 1516 N N . ASN A 1 187 ? -13.259 -4.807 3.900 1.00 98.56 187 ASN A N 1
ATOM 1517 C CA . ASN A 1 187 ? -13.787 -5.395 2.669 1.00 98.56 187 ASN A CA 1
ATOM 1518 C C . ASN A 1 187 ? -12.750 -6.295 1.974 1.00 98.56 187 ASN A C 1
ATOM 1520 O O . ASN A 1 187 ? -13.077 -7.412 1.572 1.00 98.56 187 ASN A O 1
ATOM 1524 N N . ASP A 1 188 ? -11.483 -5.876 1.920 1.00 97.81 188 ASP A N 1
ATOM 1525 C CA . ASP A 1 188 ? -10.389 -6.702 1.394 1.00 97.81 188 ASP A CA 1
ATOM 1526 C C . ASP A 1 188 ? -10.214 -7.987 2.225 1.00 97.81 188 ASP A C 1
ATOM 1528 O O . ASP A 1 188 ? -10.044 -9.080 1.676 1.00 97.81 188 ASP A O 1
ATOM 1532 N N . ALA A 1 189 ? -10.297 -7.886 3.558 1.00 97.75 189 ALA A N 1
ATOM 1533 C CA . ALA A 1 189 ? -10.235 -9.043 4.447 1.00 97.75 189 ALA A CA 1
ATOM 1534 C C . ALA A 1 189 ? -11.416 -10.001 4.229 1.00 97.75 189 ALA A C 1
ATOM 1536 O O . ALA A 1 189 ? -11.208 -11.217 4.176 1.00 97.75 189 ALA A O 1
ATOM 1537 N N . TRP A 1 190 ? -12.629 -9.458 4.076 1.00 98.12 190 TRP A N 1
ATOM 1538 C CA . TRP A 1 190 ? -13.849 -10.214 3.795 1.00 98.12 190 TRP A CA 1
ATOM 1539 C C . TRP A 1 190 ? -13.699 -11.067 2.535 1.00 98.12 190 TRP A C 1
ATOM 1541 O O . TRP A 1 190 ? -13.793 -12.295 2.615 1.00 98.12 190 TRP A O 1
ATOM 1551 N N . VAL A 1 191 ? -13.382 -10.430 1.403 1.00 97.94 191 VAL A N 1
ATOM 1552 C CA . VAL A 1 191 ? -13.226 -11.098 0.101 1.00 97.94 191 VAL A CA 1
ATOM 1553 C C . VAL A 1 191 ? -12.118 -12.149 0.155 1.00 97.94 191 VAL A C 1
ATOM 1555 O O . VAL A 1 191 ? -12.272 -13.260 -0.348 1.00 97.94 191 VAL A O 1
ATOM 1558 N N . ALA A 1 192 ? -10.995 -11.840 0.809 1.00 96.56 192 ALA A N 1
ATOM 1559 C CA . ALA A 1 192 ? -9.858 -12.751 0.843 1.00 96.56 192 ALA A CA 1
ATOM 1560 C C . ALA A 1 192 ? -10.095 -14.012 1.693 1.00 96.56 192 ALA A C 1
ATOM 1562 O O . ALA A 1 192 ? -9.504 -15.052 1.399 1.00 96.56 192 ALA A O 1
ATOM 1563 N N . SER A 1 193 ? -10.867 -13.926 2.785 1.00 96.69 193 SER A N 1
ATOM 1564 C CA . SER A 1 193 ? -10.836 -14.959 3.840 1.00 96.69 193 SER A CA 1
ATOM 1565 C C . SER A 1 193 ? -12.183 -15.407 4.418 1.00 96.69 19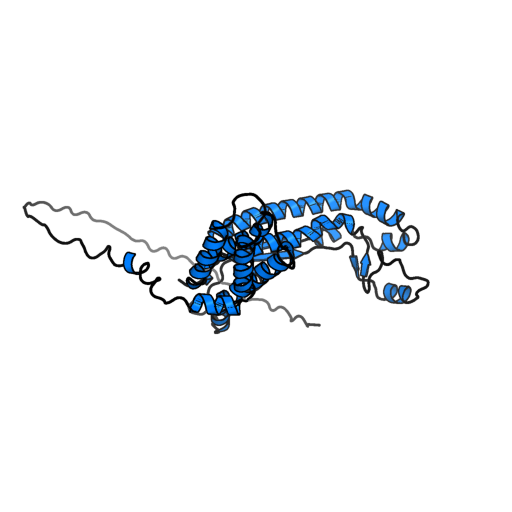3 SER A C 1
ATOM 1567 O O . SER A 1 193 ? -12.192 -16.418 5.124 1.00 96.69 193 SER A O 1
ATOM 1569 N N . TYR A 1 194 ? -13.288 -14.702 4.152 1.00 96.69 194 TYR A N 1
ATOM 1570 C CA . TYR A 1 194 ? -14.586 -14.942 4.809 1.00 96.69 194 TYR A CA 1
ATOM 1571 C C . TYR A 1 194 ? -15.749 -15.124 3.828 1.00 96.69 194 TYR A C 1
ATOM 1573 O O . TYR A 1 194 ? -16.699 -15.841 4.137 1.00 96.69 194 TYR A O 1
ATOM 1581 N N . GLU A 1 195 ? -15.676 -14.523 2.641 1.00 95.75 195 GLU A N 1
ATOM 1582 C CA . GLU A 1 195 ? -16.728 -14.622 1.633 1.00 95.75 195 GLU A CA 1
ATOM 1583 C C . GLU A 1 195 ? -17.002 -16.082 1.233 1.00 95.75 195 GLU A C 1
ATOM 1585 O O . GLU A 1 195 ? -16.106 -16.809 0.798 1.00 95.75 195 GLU A O 1
ATOM 1590 N N . ASN A 1 196 ? -18.262 -16.508 1.383 1.00 94.50 196 ASN A N 1
ATOM 1591 C CA . ASN A 1 196 ? -18.732 -17.865 1.081 1.00 94.50 196 ASN A CA 1
ATOM 1592 C C . ASN A 1 196 ? -17.929 -18.979 1.786 1.00 94.50 196 ASN A C 1
ATOM 1594 O O . ASN A 1 196 ? -17.762 -20.073 1.242 1.00 94.50 196 ASN A O 1
ATOM 1598 N N . ARG A 1 197 ? -17.411 -18.707 2.991 1.00 94.19 197 ARG A N 1
ATOM 1599 C CA . ARG A 1 197 ? -16.711 -19.689 3.832 1.00 94.19 197 ARG A CA 1
ATOM 1600 C C . ARG A 1 197 ? -17.562 -20.082 5.037 1.00 94.19 197 ARG A C 1
ATOM 1602 O O . ARG A 1 197 ? -18.178 -19.236 5.673 1.00 94.19 197 ARG A O 1
ATOM 1609 N N . ASP A 1 198 ? -17.539 -21.365 5.371 1.00 94.38 198 ASP A N 1
ATOM 1610 C CA . ASP A 1 198 ? -18.124 -21.959 6.580 1.00 94.38 198 ASP A CA 1
ATOM 1611 C C . ASP A 1 198 ? -17.108 -22.077 7.733 1.00 94.38 198 ASP A C 1
ATOM 1613 O O . ASP A 1 198 ? -17.490 -22.149 8.902 1.00 94.38 198 ASP A O 1
ATOM 1617 N N . LYS A 1 199 ? -15.811 -22.038 7.407 1.00 96.06 199 LYS A N 1
ATOM 1618 C CA . LYS A 1 199 ? -14.690 -21.949 8.348 1.00 96.06 199 LYS A CA 1
ATOM 1619 C C . LYS A 1 199 ? -13.496 -21.217 7.745 1.00 96.06 199 LYS A C 1
ATOM 1621 O O . LYS A 1 199 ? -13.284 -21.237 6.531 1.00 96.06 199 LYS A O 1
ATOM 1626 N N . THR A 1 200 ? -12.662 -20.627 8.595 1.00 96.44 200 THR A N 1
ATOM 1627 C CA . THR A 1 200 ? -11.406 -19.992 8.175 1.00 96.44 200 THR A CA 1
ATOM 1628 C C . THR A 1 200 ? -10.250 -20.294 9.129 1.00 96.44 200 THR A C 1
ATOM 1630 O O . THR A 1 200 ? -10.444 -20.753 10.253 1.00 96.44 200 THR A O 1
ATOM 1633 N N . GLY A 1 201 ? -9.015 -20.097 8.671 1.00 96.06 201 GLY A N 1
ATOM 1634 C CA . GLY A 1 201 ? -7.819 -20.335 9.481 1.00 96.06 201 GLY A CA 1
ATOM 1635 C C . GLY A 1 201 ? -7.447 -19.135 10.354 1.00 96.06 201 GLY A C 1
ATOM 1636 O O . GLY A 1 201 ? -7.812 -18.001 10.066 1.00 96.06 201 GLY A O 1
ATOM 1637 N N . GLN A 1 202 ? -6.594 -19.351 11.358 1.00 96.38 202 GLN A N 1
ATOM 1638 C CA . GLN A 1 202 ? -6.107 -18.293 12.265 1.00 96.38 202 GLN A CA 1
ATOM 1639 C C . GLN A 1 202 ? -5.449 -17.093 11.558 1.00 96.38 202 GLN A C 1
ATOM 1641 O O . GLN A 1 202 ? -5.463 -15.970 12.067 1.00 96.38 202 GLN A O 1
ATOM 1646 N N . LYS A 1 203 ? -4.882 -17.306 10.362 1.00 96.44 203 LYS A N 1
ATOM 1647 C CA . LYS A 1 203 ? -4.288 -16.236 9.545 1.00 96.44 203 LYS A CA 1
ATOM 1648 C C . LYS A 1 203 ? -5.321 -15.211 9.059 1.00 96.44 203 LYS A C 1
ATOM 1650 O O . LYS A 1 203 ? -4.948 -14.061 8.847 1.00 96.44 203 LYS A O 1
ATOM 1655 N N . ALA A 1 204 ? -6.598 -15.582 8.961 1.00 96.62 204 ALA A N 1
ATOM 1656 C CA . ALA A 1 204 ? -7.678 -14.678 8.568 1.00 96.62 204 ALA A CA 1
ATOM 1657 C C . ALA A 1 204 ? -7.922 -13.549 9.584 1.00 96.62 204 ALA A C 1
ATOM 1659 O O . ALA A 1 204 ? -8.504 -12.522 9.238 1.00 96.62 204 ALA A O 1
ATOM 1660 N N . LEU A 1 205 ? -7.443 -13.695 10.826 1.00 97.69 205 LEU A N 1
ATOM 1661 C CA . LEU A 1 205 ? -7.478 -12.632 11.835 1.00 97.69 205 LEU A CA 1
ATOM 1662 C C . LEU A 1 205 ? -6.361 -11.598 11.650 1.00 97.69 205 LEU A C 1
ATOM 1664 O O . LEU A 1 205 ? -6.419 -10.530 12.254 1.00 97.69 205 LEU A O 1
ATOM 1668 N N . SER A 1 206 ? -5.333 -11.887 10.842 1.00 97.31 206 SER A N 1
ATOM 1669 C CA . SER A 1 206 ? -4.196 -10.976 10.659 1.00 97.31 206 SER A CA 1
ATOM 1670 C C . SER A 1 206 ? -4.622 -9.601 10.128 1.00 97.31 206 SER A C 1
ATOM 1672 O O . SER A 1 206 ? -4.221 -8.616 10.743 1.00 97.31 206 SER A O 1
ATOM 1674 N N . PRO A 1 207 ? -5.463 -9.486 9.078 1.00 97.25 207 PRO A N 1
ATOM 1675 C CA . PRO A 1 207 ? -5.947 -8.182 8.618 1.00 97.25 207 PRO A CA 1
ATOM 1676 C C . PRO A 1 207 ? -6.736 -7.418 9.690 1.00 97.25 207 PRO A C 1
ATOM 1678 O O . PRO A 1 207 ? -6.594 -6.206 9.812 1.00 97.25 207 PRO A O 1
ATOM 1681 N N . ILE A 1 208 ? -7.511 -8.120 10.524 1.00 98.19 208 ILE A N 1
ATOM 1682 C CA . ILE A 1 208 ? -8.301 -7.508 11.606 1.00 98.19 208 ILE A CA 1
ATOM 1683 C C . ILE A 1 208 ? -7.383 -6.974 12.712 1.00 98.19 208 ILE A C 1
ATOM 1685 O O . ILE A 1 208 ? -7.602 -5.881 13.230 1.00 98.19 208 ILE A O 1
ATOM 1689 N N . ARG A 1 209 ? -6.304 -7.697 13.042 1.00 98.06 209 ARG A N 1
ATOM 1690 C CA . ARG A 1 209 ? -5.261 -7.201 13.955 1.00 98.06 209 ARG A CA 1
ATOM 1691 C C . ARG A 1 209 ? -4.551 -5.972 13.383 1.00 98.06 209 ARG A C 1
ATOM 1693 O O . ARG A 1 209 ? -4.257 -5.049 14.135 1.00 98.06 209 ARG A O 1
ATOM 1700 N N . THR A 1 210 ? -4.317 -5.927 12.070 1.00 97.88 210 THR A N 1
ATOM 1701 C CA . THR A 1 210 ? -3.772 -4.736 11.399 1.00 97.88 210 THR A CA 1
ATOM 1702 C C . THR A 1 210 ? -4.736 -3.551 11.485 1.00 97.88 210 THR A C 1
ATOM 1704 O O . THR A 1 210 ? -4.293 -2.457 11.817 1.00 97.88 210 THR A O 1
ATOM 1707 N N . ILE A 1 211 ? -6.042 -3.763 11.274 1.00 98.31 211 ILE A N 1
ATOM 1708 C CA . ILE A 1 211 ? -7.073 -2.733 11.491 1.00 98.31 211 ILE A CA 1
ATOM 1709 C C . ILE A 1 211 ? -7.026 -2.218 12.934 1.00 98.31 211 ILE A C 1
ATOM 1711 O O . ILE A 1 211 ? -6.966 -1.010 13.144 1.00 98.31 211 ILE A O 1
ATOM 1715 N N . LEU A 1 212 ? -6.996 -3.115 13.929 1.00 98.38 212 LEU A N 1
ATOM 1716 C CA . LEU A 1 212 ? -6.902 -2.728 15.340 1.00 98.38 212 LEU A CA 1
ATOM 1717 C C . LEU A 1 212 ? -5.663 -1.871 15.612 1.00 98.38 212 LEU A C 1
ATOM 1719 O O . LEU A 1 212 ? -5.766 -0.850 16.286 1.00 98.38 212 LEU A O 1
ATOM 1723 N N . ASN A 1 213 ? -4.503 -2.291 15.103 1.00 97.44 213 ASN A N 1
ATOM 1724 C CA . ASN A 1 213 ? -3.259 -1.550 15.274 1.00 97.44 213 ASN A CA 1
ATOM 1725 C C . ASN A 1 213 ? -3.363 -0.151 14.664 1.00 97.44 213 ASN A C 1
ATOM 1727 O O . ASN A 1 213 ? -3.073 0.824 15.342 1.00 97.44 213 ASN A O 1
ATOM 1731 N N . LYS A 1 214 ? -3.865 -0.046 13.430 1.00 97.44 214 LYS A N 1
ATOM 1732 C CA . LYS A 1 214 ? -4.054 1.235 12.746 1.00 97.44 214 LYS A CA 1
ATOM 1733 C C . LYS A 1 214 ? -4.991 2.172 13.507 1.00 97.44 214 LYS A C 1
ATOM 1735 O O . LYS A 1 214 ? -4.663 3.337 13.704 1.00 97.44 214 LYS A O 1
ATOM 1740 N N . LEU A 1 215 ? -6.130 1.658 13.975 1.00 97.56 215 LEU A N 1
ATOM 1741 C CA . LEU A 1 215 ? -7.071 2.423 14.796 1.00 97.56 215 LEU A CA 1
ATOM 1742 C C . LEU A 1 215 ? -6.412 2.929 16.086 1.00 97.56 215 LEU A C 1
ATOM 1744 O O . LEU A 1 215 ? -6.619 4.080 16.451 1.00 97.56 215 LEU A O 1
ATOM 1748 N N . LYS A 1 216 ? -5.604 2.095 16.757 1.00 96.69 216 LYS A N 1
ATOM 1749 C CA . LYS A 1 216 ? -4.850 2.488 17.959 1.00 96.69 216 LYS A CA 1
ATOM 1750 C C . LYS A 1 216 ? -3.802 3.555 17.661 1.00 96.69 216 LYS A C 1
ATOM 1752 O O . LYS A 1 216 ? -3.742 4.540 18.382 1.00 96.69 216 LYS A O 1
ATOM 1757 N N . THR A 1 217 ? -3.008 3.377 16.606 1.00 96.00 217 THR A N 1
ATOM 1758 C CA . THR A 1 217 ? -1.966 4.334 16.203 1.00 96.00 217 THR A CA 1
ATOM 1759 C C . THR A 1 217 ? -2.549 5.705 15.870 1.00 96.00 217 THR A C 1
ATOM 1761 O O . THR A 1 217 ? -1.922 6.721 16.149 1.00 96.00 217 THR A O 1
ATOM 1764 N N . LEU A 1 218 ? -3.755 5.740 15.300 1.00 95.94 218 LEU A N 1
ATOM 1765 C CA . LEU A 1 218 ? -4.410 6.958 14.824 1.00 95.94 218 LEU A CA 1
ATOM 1766 C C . LEU A 1 218 ? -5.549 7.429 15.747 1.00 95.94 218 LEU A C 1
ATOM 1768 O O . LEU A 1 218 ? -6.343 8.283 15.356 1.00 95.94 218 LEU A O 1
ATOM 1772 N N . SER A 1 219 ? -5.646 6.900 16.972 1.00 94.94 219 SER A N 1
ATOM 1773 C CA . SER A 1 219 ? -6.719 7.244 17.921 1.00 94.94 219 SER A CA 1
ATOM 1774 C C . SER A 1 219 ? -6.676 8.711 18.362 1.00 94.94 219 SER A C 1
ATOM 1776 O O . SER A 1 219 ? -7.712 9.290 18.682 1.00 94.94 219 SER A O 1
ATOM 1778 N N . TYR A 1 220 ? -5.499 9.338 18.298 1.00 92.81 220 TYR A N 1
ATOM 1779 C CA . TYR A 1 220 ? -5.304 10.757 18.591 1.00 92.81 220 TYR A CA 1
ATOM 1780 C C . TYR A 1 220 ? -6.044 11.687 17.609 1.00 92.81 220 TYR A C 1
ATOM 1782 O O . TYR A 1 220 ? -6.319 12.836 17.945 1.00 92.81 220 TYR A O 1
ATOM 1790 N N . ILE A 1 221 ? -6.421 11.197 16.418 1.00 92.88 221 ILE A N 1
ATOM 1791 C CA . ILE A 1 221 ? -7.247 11.949 15.458 1.00 92.88 221 ILE A CA 1
ATOM 1792 C C . ILE A 1 221 ? -8.645 12.204 16.036 1.00 92.88 221 ILE A C 1
ATOM 1794 O O . ILE A 1 221 ? -9.230 13.262 15.815 1.00 92.88 221 ILE A O 1
ATOM 1798 N N . SER A 1 222 ? -9.208 11.231 16.761 1.00 92.25 222 SER A N 1
ATOM 1799 C CA . SER A 1 222 ? -10.491 11.380 17.445 1.00 92.25 222 SER A CA 1
ATOM 1800 C C . SER A 1 222 ? -10.683 10.306 18.514 1.00 92.25 222 SER A C 1
ATOM 1802 O O . SER A 1 222 ? -10.727 9.112 18.210 1.00 92.25 222 SER A O 1
ATOM 1804 N N . ASN A 1 223 ? -10.940 10.735 19.752 1.00 91.19 223 ASN A N 1
ATOM 1805 C CA . ASN A 1 223 ? -11.250 9.850 20.880 1.00 91.19 223 ASN A CA 1
ATOM 1806 C C . ASN A 1 223 ? -12.444 8.909 20.620 1.00 91.19 223 ASN A C 1
ATOM 1808 O O . ASN A 1 223 ? -12.489 7.804 21.160 1.00 91.19 223 ASN A O 1
ATOM 1812 N N . LYS A 1 224 ? -13.383 9.291 19.743 1.00 92.38 224 LYS A N 1
ATOM 1813 C CA . LYS A 1 224 ? -14.541 8.477 19.341 1.00 92.38 224 LYS A CA 1
ATOM 1814 C C . LYS A 1 224 ? -14.136 7.123 18.754 1.00 92.38 224 LYS A C 1
ATOM 1816 O O . LYS A 1 224 ? -14.872 6.144 18.873 1.00 92.38 224 LYS A O 1
ATOM 1821 N N . VAL A 1 225 ? -12.947 7.044 18.156 1.00 94.12 225 VAL A N 1
ATOM 1822 C CA . VAL A 1 225 ? -12.395 5.807 17.592 1.00 94.12 225 VAL A CA 1
ATOM 1823 C C . VAL A 1 225 ? -12.146 4.742 18.671 1.00 94.12 225 VAL A C 1
ATOM 1825 O O . VAL A 1 225 ? -12.203 3.548 18.373 1.00 94.12 225 VAL A O 1
ATOM 1828 N N . ASN A 1 226 ? -11.968 5.128 19.940 1.00 95.69 226 ASN A N 1
ATOM 1829 C CA . ASN A 1 226 ? -11.739 4.188 21.043 1.00 95.69 226 ASN A CA 1
ATOM 1830 C C . ASN A 1 226 ? -12.879 3.174 21.221 1.00 95.69 226 ASN A C 1
ATOM 1832 O O . ASN A 1 226 ? -12.632 2.025 21.595 1.00 95.69 226 ASN A O 1
ATOM 1836 N N . VAL A 1 227 ? -14.114 3.544 20.872 1.00 96.12 227 VAL A N 1
ATOM 1837 C CA . VAL A 1 227 ? -15.256 2.619 20.880 1.00 96.12 227 VAL A CA 1
ATOM 1838 C C . VAL A 1 227 ? -15.058 1.489 19.860 1.00 96.12 227 VAL A C 1
ATOM 1840 O O . VAL A 1 227 ? -15.295 0.318 20.172 1.00 96.12 227 VAL A O 1
ATOM 1843 N N . LEU A 1 228 ? -14.579 1.812 18.653 1.00 97.12 228 LEU A N 1
ATOM 1844 C CA . LEU A 1 228 ? -14.251 0.811 17.632 1.00 97.12 228 LEU A CA 1
ATOM 1845 C C . LEU A 1 228 ? -13.080 -0.060 18.083 1.00 97.12 228 LEU A C 1
ATOM 1847 O O . LEU A 1 228 ? -13.157 -1.280 17.958 1.00 97.12 228 LEU A O 1
ATOM 1851 N N . ILE A 1 229 ? -12.033 0.541 18.659 1.00 98.19 229 ILE A N 1
ATOM 1852 C CA . ILE A 1 229 ? -10.877 -0.191 19.202 1.00 98.19 229 ILE A CA 1
ATOM 1853 C C . ILE A 1 229 ? -11.342 -1.233 20.218 1.00 98.19 229 ILE A C 1
ATOM 1855 O O . ILE A 1 229 ? -10.976 -2.403 20.098 1.00 98.19 229 ILE A O 1
ATOM 1859 N N . LYS A 1 230 ? -12.186 -0.835 21.178 1.00 97.69 230 LYS A N 1
ATOM 1860 C CA . LYS A 1 230 ? -12.759 -1.742 22.177 1.00 97.69 230 LYS A CA 1
ATOM 1861 C C . LYS A 1 230 ? -13.534 -2.875 21.509 1.00 97.69 230 LYS A C 1
ATOM 1863 O O . LYS A 1 230 ? -13.234 -4.039 21.752 1.00 97.69 230 LYS A O 1
ATOM 1868 N N . ARG A 1 231 ? -14.452 -2.550 20.591 1.00 97.62 231 ARG A N 1
ATOM 1869 C CA . ARG A 1 231 ? -15.272 -3.549 19.890 1.00 97.62 231 ARG A CA 1
ATOM 1870 C C . ARG A 1 231 ? -14.431 -4.566 19.115 1.00 97.62 231 ARG A C 1
ATOM 1872 O O . ARG A 1 231 ? -14.713 -5.761 19.177 1.00 97.62 231 ARG A O 1
ATOM 1879 N N . VAL A 1 232 ? -13.409 -4.110 18.393 1.00 98.38 232 VAL A N 1
ATOM 1880 C CA . VAL A 1 232 ? -12.489 -4.983 17.648 1.00 98.38 232 VAL A CA 1
ATOM 1881 C C . VAL A 1 232 ? -11.697 -5.873 18.607 1.00 98.38 232 VAL A C 1
ATOM 1883 O O . VAL A 1 232 ? -11.554 -7.071 18.362 1.00 98.38 232 VAL A O 1
ATOM 1886 N N . ASN A 1 233 ? -11.204 -5.305 19.709 1.00 98.25 233 ASN A N 1
ATOM 1887 C CA . ASN A 1 233 ? -10.432 -6.026 20.715 1.00 98.25 233 ASN A CA 1
ATOM 1888 C C . ASN A 1 233 ? -11.267 -7.111 21.411 1.00 98.25 233 ASN A C 1
ATOM 1890 O O . ASN A 1 233 ? -10.795 -8.234 21.551 1.00 98.25 233 ASN A O 1
ATOM 1894 N N . ASP A 1 234 ? -12.514 -6.811 21.779 1.00 98.00 234 ASP A N 1
ATOM 1895 C CA . ASP A 1 234 ? -13.435 -7.765 22.408 1.00 98.00 234 ASP A CA 1
ATOM 1896 C C . ASP A 1 234 ? -13.669 -8.988 21.509 1.00 98.00 234 ASP A C 1
ATOM 1898 O O . ASP A 1 234 ? -13.528 -10.130 21.951 1.00 98.00 234 ASP A O 1
ATOM 1902 N N . VAL A 1 235 ? -13.937 -8.755 20.217 1.00 98.12 235 VAL A N 1
ATOM 1903 C CA . VAL A 1 235 ? -14.108 -9.839 19.238 1.00 98.12 235 VAL A CA 1
ATOM 1904 C C . VAL A 1 235 ? -12.814 -10.639 19.092 1.00 98.12 235 VAL A C 1
ATOM 1906 O O . VAL A 1 235 ? -12.847 -11.858 19.226 1.00 98.12 235 VAL A O 1
ATOM 1909 N N . LEU A 1 236 ? -11.660 -9.992 18.894 1.00 97.88 236 LEU A N 1
ATOM 1910 C CA . LEU A 1 236 ? -10.375 -10.692 18.764 1.00 97.88 236 LEU A CA 1
ATOM 1911 C C . LEU A 1 236 ? -10.000 -11.506 20.012 1.00 97.88 236 LEU A C 1
ATOM 1913 O O . LEU A 1 236 ? -9.411 -12.580 19.884 1.00 97.88 236 LEU A O 1
ATOM 1917 N N . ASN A 1 237 ? -10.338 -11.022 21.207 1.00 97.19 237 ASN A N 1
ATOM 1918 C CA . ASN A 1 237 ? -10.052 -11.715 22.461 1.00 97.19 237 ASN A CA 1
ATOM 1919 C C . ASN A 1 237 ? -10.929 -12.950 22.660 1.00 97.19 237 ASN A C 1
ATOM 1921 O O . ASN A 1 237 ? -10.437 -13.932 23.219 1.00 97.19 237 ASN A O 1
ATOM 1925 N N . SER A 1 238 ? -12.169 -12.909 22.163 1.00 96.62 238 SER A N 1
ATOM 1926 C CA . SER A 1 238 ? -13.094 -14.048 22.183 1.00 96.62 238 SER A CA 1
ATOM 1927 C C . SER A 1 238 ? -12.711 -15.174 21.216 1.00 96.62 238 SER A C 1
ATOM 1929 O O . SER A 1 238 ? -13.175 -16.295 21.389 1.00 96.62 238 SER A O 1
ATOM 1931 N N . MET A 1 239 ? -11.840 -14.910 20.232 1.00 97.00 239 MET A N 1
AT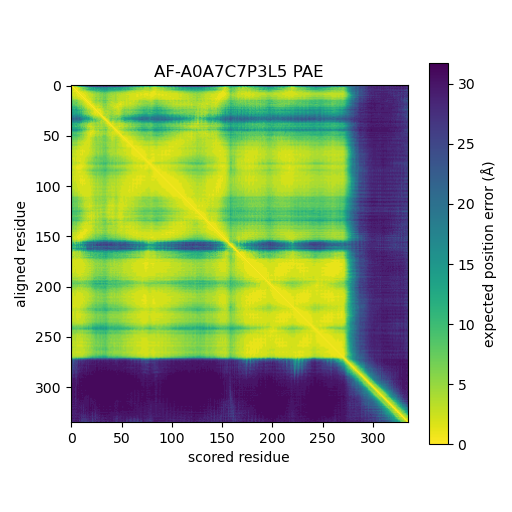OM 1932 C CA . MET A 1 239 ? -11.463 -15.909 19.230 1.00 97.00 239 MET A CA 1
ATOM 1933 C C . MET A 1 239 ? -10.649 -17.073 19.812 1.00 97.00 239 MET A C 1
ATOM 1935 O O . MET A 1 239 ? -9.784 -16.859 20.679 1.00 97.00 239 MET A O 1
ATOM 1939 N N . PRO A 1 240 ? -10.833 -18.293 19.271 1.00 94.81 240 PRO A N 1
ATOM 1940 C CA . PRO A 1 240 ? -10.058 -19.455 19.673 1.00 94.81 240 PRO A CA 1
ATOM 1941 C C . PRO A 1 240 ? -8.573 -19.221 19.379 1.00 94.81 240 PRO A C 1
ATOM 1943 O O . PRO A 1 240 ? -8.202 -18.710 18.320 1.00 94.81 240 PRO A O 1
ATOM 1946 N N . LYS A 1 241 ? -7.702 -19.593 20.327 1.00 93.31 241 LYS A N 1
ATOM 1947 C CA . LYS A 1 241 ? -6.244 -19.377 20.215 1.00 93.31 241 LYS A CA 1
ATOM 1948 C C . LYS A 1 241 ? -5.576 -20.307 19.198 1.00 93.31 241 LYS A C 1
ATOM 1950 O O . LYS A 1 241 ? -4.487 -20.009 18.714 1.00 93.31 241 LYS A O 1
ATOM 1955 N N . SER A 1 242 ? -6.215 -21.429 18.886 1.00 93.50 242 SER A N 1
ATOM 1956 C CA . SER A 1 242 ? -5.765 -22.418 17.911 1.00 93.50 242 SER A CA 1
ATOM 1957 C C . SER A 1 242 ? -6.969 -23.065 17.226 1.00 93.50 242 SER A C 1
ATOM 1959 O O . SER A 1 242 ? -8.102 -22.916 17.673 1.00 93.50 242 SER A O 1
ATOM 1961 N N . GLY A 1 243 ? -6.721 -23.772 16.122 1.00 94.00 243 GLY A N 1
ATOM 1962 C CA . GLY A 1 243 ? -7.783 -24.408 15.342 1.00 94.00 243 GLY A CA 1
ATOM 1963 C C . GLY A 1 243 ? -8.515 -23.453 14.388 1.00 94.00 243 GLY A C 1
ATOM 1964 O O . GLY A 1 243 ? -8.143 -22.278 14.271 1.00 94.00 243 GLY A O 1
ATOM 1965 N N . PRO A 1 244 ? -9.493 -23.975 13.630 1.00 96.12 244 PRO A N 1
ATOM 1966 C CA . PRO A 1 244 ? -10.296 -23.181 12.707 1.00 96.12 244 PRO A CA 1
ATOM 1967 C C . PRO A 1 244 ? -11.242 -22.227 13.449 1.00 96.12 244 PRO A C 1
ATOM 1969 O O . PRO A 1 244 ? -11.606 -22.453 14.597 1.00 96.12 244 PRO A O 1
ATOM 1972 N N . ILE A 1 245 ? -11.640 -21.161 12.760 1.00 97.25 245 ILE A N 1
ATOM 1973 C CA . ILE A 1 245 ? -12.672 -20.213 13.182 1.00 97.25 245 ILE A CA 1
ATOM 1974 C C . ILE A 1 245 ? -13.941 -20.582 12.417 1.00 97.25 245 ILE A C 1
ATOM 1976 O O . ILE A 1 245 ? -13.971 -20.467 11.190 1.00 97.25 245 ILE A O 1
ATOM 1980 N N . GLU A 1 246 ? -14.965 -21.044 13.127 1.00 97.31 246 GLU A N 1
ATOM 1981 C CA . GLU A 1 246 ? -16.213 -21.565 12.559 1.00 97.31 246 GLU A CA 1
ATOM 1982 C C . GLU A 1 246 ? -17.410 -21.262 13.476 1.00 97.31 246 GLU A C 1
ATOM 1984 O O . GLU A 1 246 ? -17.249 -20.740 14.581 1.00 97.31 246 GLU A O 1
ATOM 1989 N N . GLY A 1 247 ? -18.631 -21.520 13.002 1.00 96.62 247 GLY A N 1
ATOM 1990 C CA . GLY A 1 247 ? -19.851 -21.359 13.800 1.00 96.62 247 GLY A CA 1
ATOM 1991 C C . GLY A 1 247 ? -20.031 -19.953 14.396 1.00 96.62 247 GLY A C 1
ATOM 1992 O O . GLY A 1 247 ? -20.089 -18.951 13.674 1.00 96.62 247 GLY A O 1
ATOM 1993 N N . ALA A 1 248 ? -20.155 -19.879 15.725 1.00 96.81 248 ALA A N 1
ATOM 1994 C CA . ALA A 1 248 ? -20.387 -18.629 16.452 1.00 96.81 248 ALA A CA 1
ATOM 1995 C C . ALA A 1 248 ? -19.194 -17.659 16.379 1.00 96.81 248 ALA A C 1
ATOM 1997 O O . ALA A 1 248 ? -19.397 -16.445 16.273 1.00 96.81 248 ALA A O 1
ATOM 1998 N N . ASP A 1 249 ? -17.964 -18.180 16.366 1.00 97.31 249 ASP A N 1
ATOM 1999 C CA . ASP A 1 249 ? -16.753 -17.361 16.265 1.00 97.31 249 ASP A CA 1
ATOM 2000 C C . ASP A 1 249 ? -16.675 -16.699 14.891 1.00 97.31 249 ASP A C 1
ATOM 2002 O O . ASP A 1 249 ? -16.489 -15.485 14.779 1.00 97.31 249 ASP A O 1
ATOM 2006 N N . LEU A 1 250 ? -16.923 -17.485 13.838 1.00 97.62 250 LEU A N 1
ATOM 2007 C CA . LEU A 1 250 ? -16.990 -16.971 12.474 1.00 97.62 250 LEU A CA 1
ATOM 2008 C C . LEU A 1 250 ? -18.091 -15.915 12.337 1.00 97.62 250 LEU A C 1
ATOM 2010 O O . LEU A 1 250 ? -17.839 -14.837 11.807 1.00 97.62 250 LEU A O 1
ATOM 2014 N N . SER A 1 251 ? -19.283 -16.179 12.877 1.00 97.25 251 SER A N 1
ATOM 2015 C CA . SER A 1 251 ? -20.400 -15.225 12.856 1.00 97.25 251 SER A CA 1
ATOM 2016 C C . SER A 1 251 ? -20.045 -13.906 13.553 1.00 97.25 251 SER A C 1
ATOM 2018 O O . SER A 1 251 ? -20.386 -12.831 13.058 1.00 97.25 251 SER A O 1
ATOM 2020 N N . SER A 1 252 ? -19.310 -13.973 14.667 1.00 97.69 252 SER A N 1
ATOM 2021 C CA . SER A 1 252 ? -18.853 -12.797 15.418 1.00 97.69 252 SER A CA 1
ATOM 2022 C C . SER A 1 252 ? -17.864 -11.953 14.613 1.00 97.69 252 SER A C 1
ATOM 2024 O O . SER A 1 252 ? -17.995 -10.727 14.555 1.00 97.69 252 SER A O 1
ATOM 2026 N N . VAL A 1 253 ? -16.909 -12.598 13.938 1.00 97.88 253 VAL A N 1
ATOM 2027 C CA . VAL A 1 253 ? -15.952 -11.915 13.058 1.00 97.88 253 VAL A CA 1
ATOM 2028 C C . VAL A 1 253 ? -16.644 -11.323 11.833 1.00 97.88 253 VAL A C 1
ATOM 2030 O O . VAL A 1 253 ? -16.392 -10.168 11.493 1.00 97.88 253 VAL A O 1
ATOM 2033 N N . CYS A 1 254 ? -17.556 -12.061 11.201 1.00 97.75 254 CYS A N 1
ATOM 2034 C CA . CYS A 1 254 ? -18.342 -11.571 10.071 1.00 97.75 254 CYS A CA 1
ATOM 2035 C C . CYS A 1 254 ? -19.194 -10.354 10.460 1.00 97.75 254 CYS A C 1
ATOM 2037 O O . CYS A 1 254 ? -19.244 -9.375 9.718 1.00 97.75 254 CYS A O 1
ATOM 2039 N N . GLY A 1 255 ? -19.810 -10.370 11.647 1.00 98.00 255 GLY A N 1
ATOM 2040 C CA . GLY A 1 255 ? -20.538 -9.221 12.186 1.00 98.00 255 GLY A CA 1
ATOM 2041 C C . GLY A 1 255 ? -19.636 -8.003 12.414 1.00 98.00 255 GLY A C 1
ATOM 2042 O O . GLY A 1 2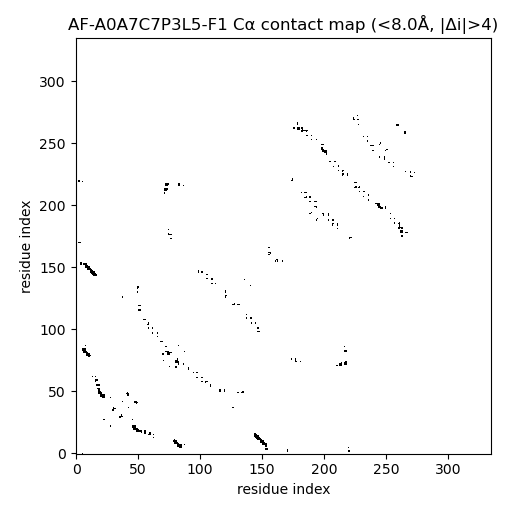55 ? -20.018 -6.882 12.079 1.00 98.00 255 GLY A O 1
ATOM 2043 N N . LEU A 1 256 ? -18.415 -8.213 12.921 1.00 98.50 256 LEU A N 1
ATOM 2044 C CA . LEU A 1 256 ? -17.422 -7.144 13.042 1.00 98.50 256 LEU A CA 1
ATOM 2045 C C . LEU A 1 256 ? -17.023 -6.582 11.672 1.00 98.50 256 LEU A C 1
ATOM 2047 O O . LEU A 1 256 ? -17.018 -5.368 11.493 1.00 98.50 256 LEU A O 1
ATOM 2051 N N . LEU A 1 257 ? -16.715 -7.440 10.698 1.00 98.38 257 LEU A N 1
ATOM 2052 C CA . LEU A 1 257 ? -16.358 -7.009 9.345 1.00 98.38 257 LEU A CA 1
ATOM 2053 C C . LEU A 1 257 ? -17.516 -6.291 8.646 1.00 98.38 257 LEU A C 1
ATOM 2055 O O . LEU A 1 257 ? -17.268 -5.363 7.890 1.00 98.38 257 LEU A O 1
ATOM 2059 N N . ASN A 1 258 ? -18.771 -6.639 8.935 1.00 98.06 258 ASN A N 1
ATOM 2060 C CA . ASN A 1 258 ? -19.928 -5.908 8.416 1.00 98.06 258 ASN A CA 1
ATOM 2061 C C . ASN A 1 258 ? -20.028 -4.478 8.973 1.00 98.06 258 ASN A C 1
ATOM 2063 O O . ASN A 1 258 ? -20.386 -3.556 8.233 1.00 98.06 258 ASN A O 1
ATOM 2067 N N . LEU A 1 259 ? -19.709 -4.295 10.260 1.00 98.31 259 LEU A N 1
ATOM 2068 C CA . LEU A 1 259 ? -19.603 -2.974 10.881 1.00 98.31 259 LEU A CA 1
ATOM 2069 C C . LEU A 1 259 ? -18.452 -2.179 10.256 1.00 98.31 259 LEU A C 1
ATOM 2071 O O . LEU A 1 259 ? -18.662 -1.052 9.820 1.00 98.31 259 LEU A O 1
ATOM 2075 N N . LEU A 1 260 ? -17.257 -2.772 10.203 1.00 98.56 260 LEU A N 1
ATOM 2076 C CA . LEU A 1 260 ? -16.048 -2.097 9.730 1.00 98.56 260 LEU A CA 1
ATOM 2077 C C . LEU A 1 260 ? -16.064 -1.840 8.223 1.00 98.56 260 LEU A C 1
ATOM 2079 O O . LEU A 1 260 ? -15.549 -0.824 7.790 1.00 98.56 260 LEU A O 1
ATOM 2083 N N . GLY A 1 261 ? -16.693 -2.710 7.433 1.00 98.06 261 GLY A N 1
ATOM 2084 C CA . GLY A 1 261 ? -16.828 -2.604 5.977 1.00 98.06 261 GLY A CA 1
ATOM 2085 C C . GLY A 1 261 ? -17.804 -1.523 5.506 1.00 98.06 261 GLY A C 1
ATOM 2086 O O . GLY A 1 261 ? -18.224 -1.545 4.354 1.00 98.06 261 GLY A O 1
ATOM 2087 N N . SER A 1 262 ? -18.206 -0.599 6.383 1.00 98.38 262 SER A N 1
ATOM 2088 C CA . SER A 1 262 ? -18.971 0.589 6.020 1.00 98.38 262 SER A CA 1
ATOM 2089 C C . SER A 1 262 ? -18.607 1.757 6.931 1.00 98.38 262 SER A C 1
ATOM 2091 O O . SER A 1 262 ? -18.964 1.778 8.110 1.00 98.38 262 SER A O 1
ATOM 2093 N N . SER A 1 263 ? -17.962 2.771 6.360 1.00 97.75 263 SER A N 1
ATOM 2094 C CA . SER A 1 263 ? -17.654 4.045 7.015 1.00 97.75 263 SER A CA 1
ATOM 2095 C C . SER A 1 263 ? -18.888 4.653 7.670 1.00 97.75 263 SER A C 1
ATOM 2097 O O . SER A 1 263 ? -18.829 5.018 8.839 1.00 97.75 263 SER A O 1
ATOM 2099 N N . LYS A 1 264 ? -20.039 4.642 6.984 1.00 97.44 264 LYS A N 1
ATOM 2100 C CA . LYS A 1 264 ? -21.321 5.090 7.545 1.00 97.44 264 LYS A CA 1
ATOM 2101 C C . LYS A 1 264 ? -21.709 4.325 8.815 1.00 97.44 264 LYS A C 1
ATOM 2103 O O . LYS A 1 264 ? -22.013 4.956 9.821 1.00 97.44 264 LYS A O 1
ATOM 2108 N N . ARG A 1 265 ? -21.677 2.985 8.803 1.00 97.88 265 ARG A N 1
ATOM 2109 C CA . ARG A 1 265 ? -22.018 2.187 9.999 1.00 97.88 265 ARG A CA 1
ATOM 2110 C C . ARG A 1 265 ? -21.051 2.455 11.144 1.00 97.88 265 ARG A C 1
ATOM 2112 O O . ARG A 1 265 ? -21.486 2.536 12.287 1.00 97.88 265 ARG A O 1
ATOM 2119 N N . MET A 1 266 ? -19.761 2.616 10.847 1.00 98.06 266 MET A N 1
ATOM 2120 C CA . MET A 1 266 ? -18.777 3.011 11.852 1.00 98.06 266 MET A CA 1
ATOM 2121 C C . MET A 1 266 ? -19.083 4.395 12.424 1.00 98.06 266 MET A C 1
ATOM 2123 O O . MET A 1 266 ? -19.059 4.545 13.640 1.00 98.06 266 MET A O 1
ATOM 2127 N N . THR A 1 267 ? -19.417 5.380 11.585 1.00 96.81 267 THR A N 1
ATOM 2128 C CA . THR A 1 267 ? -19.826 6.722 12.022 1.00 96.81 267 THR A CA 1
ATOM 2129 C C . THR A 1 267 ? -21.063 6.675 12.916 1.00 96.81 267 THR A C 1
ATOM 2131 O O . THR A 1 267 ? -21.077 7.300 13.974 1.00 96.81 267 THR A O 1
ATOM 2134 N N . ASP A 1 268 ? -22.083 5.910 12.534 1.00 95.75 268 ASP A N 1
ATOM 2135 C CA . ASP A 1 268 ? -23.286 5.740 13.349 1.00 95.75 268 ASP A CA 1
ATOM 2136 C C . ASP A 1 268 ? -22.931 5.078 14.692 1.00 95.75 268 ASP A C 1
ATOM 2138 O O . ASP A 1 268 ? -23.330 5.559 15.750 1.00 95.75 268 ASP A O 1
ATOM 2142 N N . PHE A 1 269 ? -22.104 4.029 14.670 1.00 95.12 269 PHE A N 1
ATOM 2143 C CA . PHE A 1 269 ? -21.681 3.290 15.860 1.00 95.12 269 PHE A CA 1
ATOM 2144 C C . PHE A 1 269 ? -20.880 4.144 16.851 1.00 95.12 269 PHE A C 1
ATOM 2146 O O . PHE A 1 269 ? -21.167 4.117 18.047 1.00 95.12 269 PHE A O 1
ATOM 2153 N N . ILE A 1 270 ? -19.912 4.940 16.383 1.00 94.69 270 ILE A N 1
ATOM 2154 C CA . ILE A 1 270 ? -19.114 5.807 17.269 1.00 94.69 270 ILE A CA 1
ATOM 2155 C C . ILE A 1 270 ? -19.919 6.978 17.847 1.00 94.69 270 ILE A C 1
ATOM 2157 O O . ILE A 1 270 ? -19.527 7.531 18.870 1.00 94.69 270 ILE A O 1
ATOM 2161 N N . ASN A 1 271 ? -21.030 7.366 17.212 1.00 91.31 271 ASN A N 1
ATOM 2162 C CA . ASN A 1 271 ? -21.900 8.445 17.687 1.00 91.31 271 ASN A CA 1
ATOM 2163 C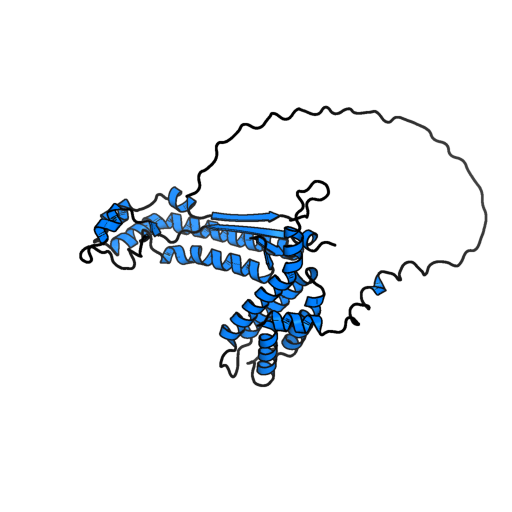 C . ASN A 1 271 ? -23.064 7.948 18.565 1.00 91.31 271 ASN A C 1
ATOM 2165 O O . ASN A 1 271 ? -23.675 8.754 19.259 1.00 91.31 271 ASN A O 1
ATOM 2169 N N . GLN A 1 272 ? -23.380 6.649 18.550 1.00 85.06 272 GLN A N 1
ATOM 2170 C CA . GLN A 1 272 ? -24.446 6.052 19.368 1.00 85.06 272 GLN A CA 1
ATOM 2171 C C . GLN A 1 272 ? -24.049 5.824 20.833 1.00 85.06 272 GLN A C 1
ATOM 2173 O O . GLN A 1 272 ? -24.927 5.613 21.669 1.00 85.06 272 GLN A O 1
ATOM 21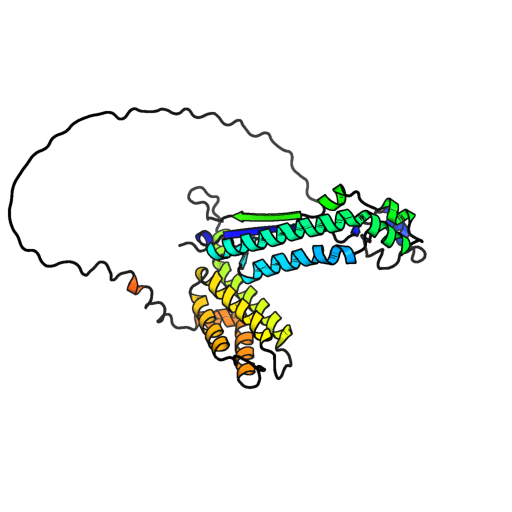78 N N . VAL A 1 273 ? -22.755 5.844 21.164 1.00 67.75 273 VAL A N 1
ATOM 2179 C CA . VAL A 1 273 ? -22.303 5.643 22.547 1.00 67.75 273 VAL A CA 1
ATOM 2180 C C . VAL A 1 273 ? -22.572 6.911 23.368 1.00 67.75 273 VAL A C 1
ATOM 2182 O O . VAL A 1 273 ? -22.050 7.970 23.012 1.00 67.75 273 VAL A O 1
ATOM 2185 N N . PRO A 1 274 ? -23.367 6.839 24.458 1.00 52.47 274 PRO A N 1
ATOM 2186 C CA . PRO A 1 274 ? -23.603 7.982 25.335 1.00 52.47 274 PRO A CA 1
ATOM 2187 C C . PRO A 1 274 ? -22.278 8.533 25.866 1.00 52.47 274 PRO A C 1
ATOM 2189 O O . PRO A 1 274 ? -21.422 7.763 26.301 1.00 52.47 274 PRO A O 1
ATOM 2192 N N . GLN A 1 275 ? -22.126 9.859 25.878 1.00 49.25 275 GLN A N 1
ATOM 2193 C CA . GLN A 1 275 ? -20.889 10.543 26.285 1.00 49.25 275 GLN A CA 1
ATOM 2194 C C . GLN A 1 275 ? -20.458 10.310 27.750 1.00 49.25 275 GLN A C 1
ATOM 2196 O O . GLN A 1 275 ? -19.361 10.699 28.128 1.00 49.25 275 GLN A O 1
ATOM 2201 N N . HIS A 1 276 ? -21.241 9.586 28.554 1.00 43.69 276 HIS A N 1
ATOM 2202 C CA . HIS A 1 276 ? -21.004 9.351 29.984 1.00 43.69 276 HIS A CA 1
ATOM 2203 C C . HIS A 1 276 ? -19.797 8.461 30.351 1.00 43.69 276 HIS A C 1
ATOM 2205 O O . HIS A 1 276 ? -19.609 8.170 31.527 1.00 43.69 276 HIS A O 1
ATOM 2211 N N . GLN A 1 277 ? -18.987 7.990 29.394 1.00 41.94 277 GLN A N 1
ATOM 2212 C CA . GLN A 1 277 ? -17.723 7.287 29.696 1.00 41.94 277 GLN A CA 1
ATOM 2213 C C . GLN A 1 277 ? -16.464 8.133 29.466 1.00 41.94 277 GLN A C 1
ATOM 2215 O O . GLN A 1 277 ? -15.389 7.698 29.869 1.00 41.94 277 GLN A O 1
ATOM 2220 N N . ASN A 1 278 ? -16.580 9.327 28.873 1.00 40.25 278 ASN A N 1
ATOM 2221 C CA . ASN A 1 278 ? -15.436 10.233 28.721 1.00 40.25 278 ASN A CA 1
ATOM 2222 C C . ASN A 1 278 ? -15.224 11.124 29.961 1.00 40.25 278 ASN A C 1
ATOM 2224 O O . ASN A 1 278 ? -14.082 11.456 30.254 1.00 40.25 278 ASN A O 1
ATOM 2228 N N . ASP A 1 279 ? -16.271 11.395 30.750 1.00 42.12 279 ASP A N 1
ATOM 2229 C CA . ASP A 1 279 ? -16.192 12.255 31.948 1.00 42.12 279 ASP A CA 1
ATOM 2230 C C . ASP A 1 279 ? -15.317 11.684 33.083 1.00 42.12 279 ASP A C 1
ATOM 2232 O O . ASP A 1 279 ? -14.964 12.399 34.014 1.00 42.12 279 ASP A O 1
ATOM 2236 N N . VAL A 1 280 ? -14.952 10.397 33.034 1.00 39.34 280 VAL A N 1
ATOM 2237 C CA . VAL A 1 280 ? -14.119 9.770 34.079 1.00 39.34 280 VAL A CA 1
ATOM 2238 C C . VAL A 1 280 ? -12.622 10.010 33.843 1.00 39.34 280 VAL A C 1
ATOM 2240 O O . VAL A 1 280 ? -11.845 9.933 34.788 1.00 39.34 280 VAL A O 1
ATOM 2243 N N . PHE A 1 281 ? -12.202 10.320 32.611 1.00 36.16 281 PHE A N 1
ATOM 2244 C CA . PHE A 1 281 ? -10.791 10.603 32.316 1.00 36.16 281 PHE A CA 1
ATOM 2245 C C . PHE A 1 281 ? -10.425 12.080 32.510 1.00 36.16 281 PHE A C 1
ATOM 2247 O O . PHE A 1 281 ? -9.303 12.349 32.925 1.00 36.16 281 PHE A O 1
ATOM 2254 N N . ASP A 1 282 ? -11.366 13.010 32.317 1.00 38.09 282 ASP A N 1
ATOM 2255 C CA . ASP A 1 282 ? -11.112 14.448 32.514 1.00 38.09 282 ASP A CA 1
ATOM 2256 C C . ASP A 1 282 ? -11.087 14.859 34.006 1.00 38.09 282 ASP A C 1
ATOM 2258 O O . ASP A 1 282 ? -10.497 15.872 34.357 1.00 38.09 282 ASP A O 1
ATOM 2262 N N . GLN A 1 283 ? -11.651 14.058 34.922 1.00 36.66 283 GLN A N 1
ATOM 2263 C CA . GLN A 1 283 ? -11.693 14.385 36.362 1.00 36.66 283 GLN A CA 1
ATOM 2264 C C . GLN A 1 283 ? -10.435 13.996 37.159 1.00 36.66 283 GLN A C 1
ATOM 2266 O O . GLN A 1 283 ? -10.377 14.245 38.367 1.00 36.66 283 GLN A O 1
ATOM 2271 N N . ILE A 1 284 ? -9.443 13.364 36.524 1.00 40.09 284 ILE A N 1
ATOM 2272 C CA . ILE A 1 284 ? -8.200 12.965 37.203 1.00 40.09 284 ILE A CA 1
ATOM 2273 C C . ILE A 1 284 ? -7.139 14.076 37.121 1.00 40.09 284 ILE A C 1
ATOM 2275 O O . ILE A 1 284 ? -6.293 14.144 38.003 1.00 40.09 284 ILE A O 1
ATOM 2279 N N . GLU A 1 285 ? -7.207 14.994 36.149 1.00 42.09 285 GLU A N 1
ATOM 2280 C CA . GLU A 1 285 ? -6.222 16.088 36.034 1.00 42.09 285 GLU A CA 1
ATOM 2281 C C . GLU A 1 285 ? -6.552 17.337 36.879 1.00 42.09 285 GLU A C 1
ATOM 2283 O O . GLU A 1 285 ? -5.668 18.162 37.083 1.00 42.09 285 GLU A O 1
ATOM 2288 N N . GLU A 1 286 ? -7.764 17.474 37.438 1.00 39.59 286 GLU A N 1
ATOM 2289 C CA . GLU A 1 286 ? -8.150 18.667 38.227 1.00 39.59 286 GLU A CA 1
ATOM 2290 C C . GLU A 1 286 ? -8.120 18.484 39.760 1.00 39.59 286 GLU A C 1
ATOM 2292 O O . GLU A 1 286 ? -8.263 19.463 40.487 1.00 39.59 286 GLU A O 1
ATOM 2297 N N . ASN A 1 287 ? -7.910 17.273 40.294 1.00 33.06 287 ASN A N 1
ATOM 2298 C CA . ASN A 1 287 ? -8.042 17.018 41.743 1.00 33.06 287 ASN A CA 1
ATOM 2299 C C . ASN A 1 287 ? -6.729 16.994 42.550 1.00 33.06 287 ASN A C 1
ATOM 2301 O O . ASN A 1 287 ? -6.782 16.817 43.770 1.00 33.06 287 ASN A O 1
ATOM 2305 N N . ASP A 1 288 ? -5.570 17.211 41.923 1.00 38.38 288 ASP A N 1
ATOM 2306 C CA . ASP A 1 288 ? -4.276 17.171 42.625 1.00 38.38 288 ASP A CA 1
ATOM 2307 C C . ASP A 1 288 ? -3.819 18.533 43.196 1.00 38.38 288 ASP A C 1
ATOM 2309 O O . ASP A 1 288 ? -2.813 18.581 43.905 1.00 38.38 288 ASP A O 1
ATOM 2313 N N . GLU A 1 289 ? -4.562 19.632 42.989 1.00 37.91 289 GLU A N 1
ATOM 2314 C CA . GLU A 1 289 ? -4.191 20.959 43.529 1.00 37.91 289 GLU A CA 1
ATOM 2315 C C . GLU A 1 289 ? -4.985 21.435 44.765 1.00 37.91 289 GLU A C 1
ATOM 2317 O O . GLU A 1 289 ? -4.584 22.417 45.387 1.00 37.91 289 GLU A O 1
ATOM 2322 N N . GLU A 1 290 ? -6.044 20.745 45.213 1.00 34.47 290 GLU A N 1
ATOM 2323 C CA . GLU A 1 290 ? -6.919 21.274 46.286 1.00 34.47 290 GLU A CA 1
ATOM 2324 C C . GLU A 1 290 ? -6.858 20.573 47.656 1.00 34.47 290 GLU A C 1
ATOM 2326 O O . GLU A 1 290 ? -7.670 20.857 48.535 1.00 34.47 290 GLU A O 1
ATOM 2331 N N . ASN A 1 291 ? -5.860 19.726 47.925 1.00 32.28 291 ASN A N 1
ATOM 2332 C CA . ASN A 1 291 ? -5.665 19.163 49.270 1.00 32.28 291 ASN A CA 1
ATOM 2333 C C . ASN A 1 291 ? -4.240 19.336 49.797 1.00 32.28 291 ASN A C 1
ATOM 2335 O O . ASN A 1 291 ? -3.534 18.358 50.033 1.00 32.28 291 ASN A O 1
ATOM 2339 N N . LEU A 1 292 ? -3.824 20.581 50.061 1.00 32.78 292 LEU A N 1
ATOM 2340 C CA . LEU A 1 292 ? -2.684 20.811 50.954 1.00 32.78 292 LEU A CA 1
ATOM 2341 C C . LEU A 1 292 ? -2.711 22.169 51.676 1.00 32.78 292 LEU A C 1
ATOM 2343 O O . LEU A 1 292 ? -1.819 22.989 51.501 1.00 32.78 292 LEU A O 1
ATOM 2347 N N . ILE A 1 293 ? -3.687 22.393 52.563 1.00 29.44 293 ILE A N 1
ATOM 2348 C CA . ILE A 1 293 ? -3.501 23.323 53.693 1.00 29.44 293 ILE A CA 1
ATOM 2349 C C . ILE A 1 293 ? -4.170 22.741 54.943 1.00 29.44 293 ILE A C 1
ATOM 2351 O O . ILE A 1 293 ? -5.391 22.638 54.997 1.00 29.44 293 ILE A O 1
ATOM 2355 N N . LEU A 1 294 ? -3.359 22.376 55.944 1.00 28.47 294 LEU A N 1
ATOM 2356 C CA . LEU A 1 294 ? -3.447 22.845 57.341 1.00 28.47 294 LEU A CA 1
ATOM 2357 C C . LEU A 1 294 ? -2.618 21.945 58.272 1.00 28.47 294 LEU A C 1
ATOM 2359 O O . LEU A 1 294 ? -3.083 20.895 58.702 1.00 28.47 294 LEU A O 1
ATOM 2363 N N . SER A 1 295 ? -1.434 22.426 58.659 1.00 32.12 295 SER A N 1
ATOM 2364 C CA . SER A 1 295 ? -1.010 22.458 60.068 1.00 32.12 295 SER A CA 1
ATOM 2365 C C . SER A 1 295 ? 0.335 23.183 60.198 1.00 32.12 295 SER A C 1
ATOM 2367 O O . SER A 1 295 ? 1.379 22.608 59.896 1.00 32.12 295 SER A O 1
ATOM 2369 N N . GLU A 1 296 ? 0.312 24.430 60.672 1.00 35.28 296 GLU A N 1
ATOM 2370 C CA . GLU A 1 296 ? 1.457 25.011 61.389 1.00 35.28 296 GLU A CA 1
ATOM 2371 C C . GLU A 1 296 ? 1.577 24.360 62.780 1.00 35.28 296 GLU A C 1
ATOM 2373 O O . GLU A 1 296 ? 0.584 23.869 63.332 1.00 35.28 296 GLU A O 1
ATOM 2378 N N . PRO A 1 297 ? 2.776 24.398 63.383 1.00 36.38 297 PRO A N 1
ATOM 2379 C CA . PRO A 1 297 ? 2.950 25.375 64.455 1.00 36.38 297 PRO A CA 1
ATOM 2380 C C . PRO A 1 297 ? 4.285 26.140 64.419 1.00 36.38 297 PRO A C 1
ATOM 2382 O O . PRO A 1 297 ? 5.279 25.712 63.836 1.00 36.38 297 PRO A O 1
ATOM 2385 N N . ALA A 1 298 ? 4.245 27.289 65.095 1.00 30.14 298 ALA A N 1
ATOM 2386 C CA . ALA A 1 298 ? 5.313 28.239 65.389 1.00 30.14 298 ALA A CA 1
ATOM 2387 C C . ALA A 1 298 ? 6.571 27.620 66.035 1.00 30.14 298 ALA A C 1
ATOM 2389 O O . ALA A 1 298 ? 6.443 26.704 66.841 1.00 30.14 298 ALA A O 1
ATOM 2390 N N . ASP A 1 299 ? 7.764 28.176 65.768 1.00 29.84 299 ASP A N 1
ATOM 2391 C CA . ASP A 1 299 ? 8.427 29.126 66.685 1.00 29.84 299 ASP A CA 1
ATOM 2392 C C . ASP A 1 299 ? 9.771 29.692 66.144 1.00 29.84 299 ASP A C 1
ATOM 2394 O O . ASP A 1 299 ? 10.552 29.000 65.499 1.00 29.84 299 ASP A O 1
ATOM 2398 N N . THR A 1 300 ? 9.984 30.982 66.432 1.00 29.48 300 THR A N 1
ATOM 2399 C CA . THR A 1 300 ? 11.227 31.773 66.634 1.00 29.48 300 THR A CA 1
ATOM 2400 C C . THR A 1 300 ? 12.612 31.354 66.069 1.00 29.48 300 THR A C 1
ATOM 2402 O O . THR A 1 300 ? 13.191 30.359 66.484 1.00 29.48 300 THR A O 1
ATOM 2405 N N . ALA A 1 301 ? 13.263 32.261 65.305 1.00 31.23 301 ALA A N 1
ATOM 2406 C CA . ALA A 1 301 ? 14.469 33.037 65.710 1.00 31.23 301 ALA A CA 1
ATOM 2407 C C . ALA A 1 301 ? 15.325 33.590 64.531 1.00 31.23 301 ALA A C 1
ATOM 2409 O O . ALA A 1 301 ? 15.858 32.837 63.730 1.00 31.23 301 ALA A O 1
ATOM 2410 N N . ARG A 1 302 ? 15.476 34.927 64.518 1.00 27.86 302 ARG A N 1
ATOM 2411 C CA . ARG A 1 302 ? 16.684 35.786 64.364 1.00 27.86 302 ARG A CA 1
ATOM 2412 C C . ARG A 1 302 ? 17.871 35.437 63.426 1.00 27.86 302 ARG A C 1
ATOM 2414 O O . ARG A 1 302 ? 18.408 34.340 63.473 1.00 27.86 302 ARG A O 1
ATOM 2421 N N . ASN A 1 303 ? 18.417 36.538 62.871 1.00 28.64 303 ASN A N 1
ATOM 2422 C CA . ASN A 1 303 ? 19.754 36.787 62.278 1.00 28.64 303 ASN A CA 1
ATOM 2423 C C . ASN A 1 303 ? 19.921 36.334 60.813 1.00 28.64 303 ASN A C 1
ATOM 2425 O O . ASN A 1 303 ? 19.401 35.298 60.437 1.00 28.64 303 ASN A O 1
ATOM 2429 N N . GLU A 1 304 ? 20.626 37.017 59.910 1.00 31.83 304 GLU A N 1
ATOM 2430 C CA . GLU A 1 304 ? 21.433 38.248 59.906 1.00 31.83 304 GLU A CA 1
ATOM 2431 C C . GLU A 1 304 ? 21.623 38.666 58.426 1.00 31.83 304 GLU A C 1
ATOM 2433 O O . GLU A 1 304 ? 21.441 37.858 57.516 1.00 31.83 304 GLU A O 1
ATOM 2438 N N . GLU A 1 305 ? 21.961 39.936 58.209 1.00 33.50 305 GLU A N 1
ATOM 2439 C CA . GLU A 1 305 ? 22.310 40.571 56.930 1.00 33.50 305 GLU A CA 1
ATOM 2440 C C . GLU A 1 305 ? 23.432 39.840 56.172 1.00 33.50 305 GLU A C 1
ATOM 2442 O O . GLU A 1 305 ? 24.394 39.397 56.791 1.00 33.50 305 GLU A O 1
ATOM 2447 N N . PHE A 1 306 ? 23.380 39.820 54.833 1.00 32.25 306 PHE A N 1
ATOM 2448 C CA . PHE A 1 306 ? 24.595 39.840 54.011 1.00 32.25 306 PHE A CA 1
ATOM 2449 C C . PHE A 1 306 ? 24.339 40.515 52.658 1.00 32.25 306 PHE A C 1
ATOM 2451 O O . PHE A 1 306 ? 23.554 40.057 51.829 1.00 32.25 306 PHE A O 1
ATOM 2458 N N . GLU A 1 307 ? 25.023 41.636 52.484 1.00 33.38 307 GLU A N 1
ATOM 2459 C CA . GLU A 1 307 ? 25.168 42.447 51.283 1.00 33.38 307 GLU A CA 1
ATOM 2460 C C . GLU A 1 307 ? 26.281 41.835 50.408 1.00 33.38 307 GLU A C 1
ATOM 2462 O O . GLU A 1 307 ? 27.353 41.515 50.925 1.00 33.38 307 GLU A O 1
ATOM 2467 N N . PHE A 1 308 ? 26.069 41.684 49.096 1.00 29.61 308 PHE A N 1
ATOM 2468 C CA . PHE A 1 308 ? 27.175 41.778 48.139 1.00 29.61 308 PHE A CA 1
ATOM 2469 C C . PHE A 1 308 ? 26.702 42.242 46.760 1.00 29.61 308 PHE A C 1
ATOM 2471 O O . PHE A 1 308 ? 25.665 41.832 46.243 1.00 29.61 308 PHE A O 1
ATOM 2478 N N . ASP A 1 309 ? 27.525 43.131 46.232 1.00 28.03 309 ASP A N 1
ATOM 2479 C CA . ASP A 1 309 ? 27.386 44.025 45.098 1.00 28.03 309 ASP A CA 1
ATOM 2480 C C . ASP A 1 309 ? 27.882 43.375 43.784 1.00 28.03 309 ASP A C 1
ATOM 2482 O O . ASP A 1 309 ? 28.466 42.292 43.775 1.00 28.03 309 ASP A O 1
ATOM 2486 N N . THR A 1 310 ? 27.734 44.136 42.701 1.00 30.09 310 THR A N 1
ATOM 2487 C CA . THR A 1 310 ? 28.567 44.205 41.488 1.00 30.09 310 THR A CA 1
ATOM 2488 C C . THR A 1 310 ? 28.107 43.540 40.172 1.00 30.09 310 THR A C 1
ATOM 2490 O O . THR A 1 310 ? 28.258 42.350 39.920 1.00 30.09 310 THR A O 1
ATOM 2493 N N . THR A 1 311 ? 27.687 44.452 39.279 1.00 29.69 311 THR A N 1
ATOM 2494 C CA . THR A 1 311 ? 28.258 44.783 37.947 1.00 29.69 311 THR A CA 1
ATOM 2495 C C . THR A 1 311 ? 27.827 44.081 36.649 1.00 29.69 311 THR A C 1
ATOM 2497 O O . THR A 1 311 ? 28.034 42.893 36.448 1.00 29.69 311 THR A O 1
ATOM 2500 N N . GLU A 1 312 ? 27.427 44.970 35.722 1.00 33.50 312 GLU A N 1
ATOM 2501 C CA . GLU A 1 312 ? 27.773 45.056 34.288 1.00 33.50 312 GLU A CA 1
ATOM 2502 C C . GLU A 1 312 ? 27.143 44.066 33.291 1.00 33.50 312 GLU A C 1
ATOM 2504 O O . GLU A 1 312 ? 27.701 43.024 32.959 1.00 33.50 312 GLU A O 1
ATOM 2509 N N . GLU A 1 313 ? 26.043 44.502 32.662 1.00 33.78 313 GLU A N 1
ATOM 2510 C CA . GLU A 1 313 ? 25.641 44.039 31.329 1.00 33.78 313 GLU A CA 1
ATOM 2511 C C . GLU A 1 313 ? 26.261 44.944 30.253 1.00 33.78 313 GLU A C 1
ATOM 2513 O O . GLU A 1 313 ? 26.051 46.158 30.224 1.00 33.78 313 GLU A O 1
ATOM 2518 N N . SER A 1 314 ? 27.047 44.332 29.367 1.00 33.03 314 SER A N 1
ATOM 2519 C CA . SER A 1 314 ? 27.618 44.949 28.172 1.00 33.03 314 SER A CA 1
ATOM 2520 C C . SER A 1 314 ? 26.769 44.594 26.949 1.00 33.03 314 SER A C 1
ATOM 2522 O O . SER A 1 314 ? 26.512 43.428 26.655 1.00 33.03 314 SER A O 1
ATOM 2524 N N . GLU A 1 315 ? 26.335 45.628 26.228 1.00 35.72 315 GLU A N 1
ATOM 2525 C CA . GLU A 1 315 ? 25.637 45.532 24.948 1.00 35.72 315 GLU A CA 1
ATOM 2526 C C . GLU A 1 315 ? 26.562 44.952 23.864 1.00 35.72 315 GLU A C 1
ATOM 2528 O O . GLU A 1 315 ? 27.642 45.484 23.600 1.00 35.72 315 GLU A O 1
ATOM 2533 N N . VAL A 1 316 ? 26.114 43.902 23.169 1.00 33.78 316 VAL A N 1
ATOM 2534 C CA . VAL A 1 316 ? 26.749 43.433 21.929 1.00 33.78 316 VAL A CA 1
ATOM 2535 C C . VAL A 1 316 ? 25.773 43.604 20.770 1.00 33.78 316 VAL A C 1
ATOM 2537 O O . VAL A 1 316 ? 24.810 42.861 20.599 1.00 33.78 316 VAL A O 1
ATOM 2540 N N . ASN A 1 317 ? 26.062 44.620 19.963 1.00 34.44 317 ASN A N 1
ATOM 2541 C CA . ASN A 1 317 ? 25.420 44.938 18.696 1.00 34.44 317 ASN A CA 1
ATOM 2542 C C . ASN A 1 317 ? 25.896 43.952 17.611 1.00 34.44 317 ASN A C 1
ATOM 2544 O O . ASN A 1 317 ? 27.094 43.883 17.328 1.00 34.44 317 ASN A O 1
ATOM 2548 N N . VAL A 1 318 ? 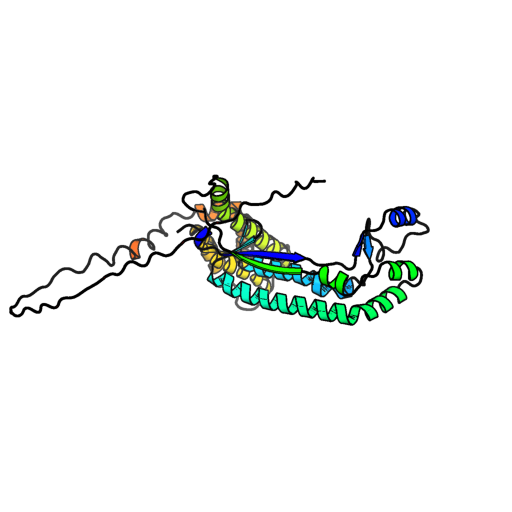24.979 43.199 16.991 1.00 36.53 318 VAL A N 1
ATOM 2549 C CA . VAL A 1 318 ? 25.297 42.312 15.859 1.00 36.53 318 VAL A CA 1
ATOM 2550 C C . VAL A 1 318 ? 24.572 42.778 14.597 1.00 36.53 318 VAL A C 1
ATOM 2552 O O . VAL A 1 318 ? 23.349 42.765 14.483 1.00 36.53 318 VAL A O 1
ATOM 2555 N N . ASN A 1 319 ? 25.409 43.181 13.646 1.00 33.09 319 ASN A N 1
ATOM 2556 C CA . ASN A 1 319 ? 25.127 43.696 12.314 1.00 33.09 319 ASN A CA 1
ATOM 2557 C C . ASN A 1 319 ? 24.401 42.663 11.425 1.00 33.09 319 ASN A C 1
ATOM 2559 O O . ASN A 1 319 ? 24.838 41.518 11.310 1.00 33.09 319 ASN A O 1
ATOM 2563 N N . THR A 1 320 ? 23.339 43.079 10.734 1.00 36.88 320 THR A N 1
ATOM 2564 C CA . THR A 1 320 ? 22.604 42.271 9.741 1.00 36.88 320 THR A CA 1
ATOM 2565 C C . THR A 1 320 ? 23.207 42.444 8.335 1.00 36.88 320 THR A C 1
ATOM 2567 O O . THR A 1 320 ? 23.403 43.583 7.912 1.00 36.88 320 THR A O 1
ATOM 2570 N N . PRO A 1 321 ? 23.448 41.375 7.546 1.00 37.31 321 PRO A N 1
ATOM 2571 C CA . PRO A 1 321 ? 23.776 41.509 6.127 1.00 37.31 321 PRO A CA 1
ATOM 2572 C C . PRO A 1 321 ? 22.519 41.535 5.238 1.00 37.31 321 PRO A C 1
ATOM 2574 O O . PRO A 1 321 ? 21.567 40.782 5.438 1.00 37.31 321 PRO A O 1
ATOM 2577 N N . SER A 1 322 ? 22.546 42.396 4.217 1.00 37.19 322 SER A N 1
ATOM 2578 C CA . SER A 1 322 ? 21.476 42.646 3.243 1.00 37.19 322 SER A CA 1
ATOM 2579 C C . SER A 1 322 ? 21.208 41.476 2.283 1.00 37.19 322 SER A C 1
ATOM 2581 O O . SER A 1 322 ? 22.139 40.918 1.702 1.00 37.19 322 SER A O 1
ATOM 2583 N N . ILE A 1 323 ? 19.930 41.196 2.020 1.00 42.03 323 ILE A N 1
ATOM 2584 C CA . ILE A 1 323 ? 19.445 40.226 1.023 1.00 42.03 323 ILE A CA 1
ATOM 2585 C C . ILE A 1 323 ? 19.479 40.851 -0.393 1.00 42.03 323 ILE A C 1
ATOM 2587 O O . ILE A 1 323 ? 18.959 41.957 -0.567 1.00 42.03 323 ILE A O 1
ATOM 2591 N N . PRO A 1 324 ? 20.016 40.178 -1.433 1.00 38.44 324 PRO A N 1
ATOM 2592 C CA . PRO A 1 324 ? 19.883 40.632 -2.815 1.00 38.44 324 PRO A CA 1
ATOM 2593 C C . PRO A 1 324 ? 18.538 40.211 -3.441 1.00 38.44 324 PRO A C 1
ATOM 2595 O O . PRO A 1 324 ? 17.998 39.143 -3.161 1.00 38.44 324 PRO A O 1
ATOM 2598 N N . LYS A 1 325 ? 17.999 41.081 -4.308 1.00 43.09 325 LYS A N 1
ATOM 2599 C CA . LYS A 1 325 ? 16.702 40.949 -5.005 1.00 43.09 325 LYS A CA 1
ATOM 2600 C C . LYS A 1 325 ? 16.623 39.696 -5.905 1.00 43.09 325 LYS A C 1
ATOM 2602 O O . LYS A 1 325 ? 17.619 39.367 -6.549 1.00 43.09 325 LYS A O 1
ATOM 2607 N N . PRO A 1 326 ? 15.444 39.056 -6.044 1.00 38.47 326 PRO A N 1
ATOM 2608 C CA . PRO A 1 326 ? 15.280 37.886 -6.903 1.00 38.47 326 PRO A CA 1
ATOM 2609 C C . PRO A 1 326 ? 15.228 38.251 -8.395 1.00 38.47 326 PRO A C 1
ATOM 2611 O O . PRO A 1 326 ? 14.582 39.217 -8.807 1.00 38.47 326 PRO A O 1
ATOM 2614 N N . VAL A 1 327 ? 15.909 37.434 -9.200 1.00 40.00 327 VAL A N 1
ATOM 2615 C CA . VAL A 1 327 ? 15.913 37.449 -10.669 1.00 40.00 327 VAL A CA 1
ATOM 2616 C C . VAL A 1 327 ? 14.671 36.713 -11.184 1.00 40.00 327 VAL A C 1
ATOM 2618 O O . VAL A 1 327 ? 14.354 35.623 -10.714 1.00 40.00 327 VAL A O 1
ATOM 2621 N N . ALA A 1 328 ? 13.966 37.304 -12.150 1.00 38.16 328 ALA A N 1
ATOM 2622 C CA . ALA A 1 328 ? 12.768 36.737 -12.767 1.00 38.16 328 ALA A CA 1
ATOM 2623 C C . ALA A 1 328 ? 13.089 35.510 -13.648 1.00 38.16 328 ALA A C 1
ATOM 2625 O O . ALA A 1 328 ? 13.987 35.567 -14.488 1.00 38.16 328 ALA A O 1
ATOM 2626 N N . GLN A 1 329 ? 12.318 34.428 -13.500 1.00 41.22 329 GLN A N 1
ATOM 2627 C CA . GLN A 1 329 ? 12.276 33.301 -14.443 1.00 41.22 329 GLN A CA 1
ATOM 2628 C C . GLN A 1 329 ? 11.019 33.389 -15.332 1.00 41.22 329 GLN A C 1
ATOM 2630 O O . GLN A 1 329 ? 9.958 33.773 -14.834 1.00 41.22 329 GLN A O 1
ATOM 2635 N N . PRO A 1 330 ? 11.100 33.041 -16.632 1.00 38.44 330 PRO A N 1
ATOM 2636 C CA . PRO A 1 330 ? 9.953 33.065 -17.536 1.00 38.44 330 PRO A CA 1
ATOM 2637 C C . PRO A 1 330 ? 9.046 31.831 -17.374 1.00 38.44 330 PRO A C 1
ATOM 2639 O O . PRO A 1 330 ? 9.498 30.734 -17.051 1.00 38.44 330 PRO A O 1
ATOM 2642 N N . ALA A 1 331 ? 7.752 32.045 -17.620 1.00 35.69 331 ALA A N 1
ATOM 2643 C CA . ALA A 1 331 ? 6.653 31.099 -17.446 1.00 35.69 331 ALA A CA 1
ATOM 2644 C C . ALA A 1 331 ? 6.764 29.832 -18.320 1.00 35.69 331 ALA A C 1
ATOM 2646 O O . ALA A 1 331 ? 7.018 29.914 -19.523 1.00 35.69 331 ALA A O 1
ATOM 2647 N N . LEU A 1 332 ? 6.491 28.667 -17.721 1.00 37.00 332 LEU A N 1
ATOM 2648 C CA . LEU A 1 332 ? 6.229 27.420 -18.441 1.00 37.00 332 LEU A CA 1
ATOM 2649 C C . LEU A 1 332 ? 4.785 27.409 -18.966 1.00 37.00 332 LEU A C 1
ATOM 2651 O O . LEU A 1 332 ? 3.834 27.556 -18.200 1.00 37.00 332 LEU A O 1
ATOM 2655 N N . PHE A 1 333 ? 4.638 27.190 -20.271 1.00 33.12 333 PHE A N 1
ATOM 2656 C CA . PHE A 1 333 ? 3.380 26.828 -20.919 1.00 33.12 333 PHE A CA 1
ATOM 2657 C C . PHE A 1 333 ? 3.017 25.372 -20.590 1.00 33.12 333 PHE A C 1
ATOM 2659 O O . PHE A 1 333 ? 3.841 24.474 -20.766 1.00 33.12 333 PHE A O 1
ATOM 2666 N N . CYS A 1 334 ? 1.776 25.143 -20.158 1.00 36.75 334 CYS A N 1
ATOM 2667 C CA . CYS A 1 334 ? 1.174 23.815 -20.051 1.00 36.75 334 CYS A CA 1
ATOM 2668 C C . CYS A 1 334 ? 0.658 23.347 -21.420 1.00 36.75 334 CYS A C 1
ATOM 2670 O O . CYS A 1 334 ? -0.098 24.074 -22.065 1.00 36.75 334 CYS A O 1
ATOM 2672 N N . PHE A 1 335 ? 1.008 22.117 -21.800 1.00 40.38 335 PHE A N 1
ATOM 2673 C CA . PHE A 1 335 ? 0.205 21.226 -22.641 1.00 40.38 335 PHE A CA 1
ATOM 2674 C C . PHE A 1 335 ? 0.286 19.813 -22.076 1.00 40.38 335 PHE A C 1
ATOM 2676 O O . PHE A 1 335 ? 1.407 19.414 -21.679 1.00 40.38 335 PHE A O 1
#

Foldseek 3Di:
DQLLVQKKWKAKDWFADQQKDFDDPVRVVQQVDVVRHDDPQQDDVRIGRLFDSVLCVVLVVLVVVLVVLLLLAFFDDPNTTMFGPVVVVVNVVVLVVSVVVNVVSLVVCLVCVVVRNVVVCVVPVVCNVVSVVVDDDSVVNSVRTDIDMDIDGDDQCPDPDPDDCVVVVRLVCRLLSLLVSLLVLLVVLCVVFPPPDQKGAPCSCVSLVSNLNNLVRSCSSDVLSVQLNVLSVVLVVPADPHDIQHDPNSVSSVVNSVCSNDSVSSVVRSVPDPPVVVVVVVVVVPPPPPPDDDDDDDDDDDDDDDDDDDDDDDDDDDDDDDDDDDDDDDDDDDD

Solvent-accessible surface area (backbone atoms only — not comparable to full-atom values): 20388 Å² total; per-residue (Å²): 131,63,58,48,78,56,27,37,32,38,37,76,48,75,42,72,65,76,36,62,45,74,54,50,75,68,54,53,61,58,43,68,42,81,94,62,48,70,58,71,82,42,39,50,98,68,32,30,49,58,43,62,53,75,80,38,44,68,64,64,50,44,59,60,50,54,53,51,61,46,61,48,53,30,44,81,52,97,89,22,35,33,25,32,58,73,60,43,54,58,46,51,57,52,50,49,57,53,46,54,50,50,53,50,54,50,51,57,45,63,76,43,40,68,62,48,47,55,52,52,32,68,79,35,65,95,43,35,74,63,44,65,76,58,57,74,54,70,70,62,53,56,72,43,48,42,78,49,73,49,79,47,74,60,72,84,64,63,93,88,40,93,76,62,69,61,63,59,53,52,59,70,40,46,61,59,52,46,36,48,52,44,12,50,53,29,45,53,43,35,68,75,51,48,64,98,51,79,57,32,56,70,70,63,48,50,58,56,53,42,49,46,49,25,48,59,54,48,27,80,73,40,74,54,48,51,58,55,44,49,54,53,48,53,55,62,68,70,45,74,96,62,68,70,39,37,68,70,55,36,51,52,51,52,53,49,35,59,41,42,43,28,38,67,52,43,54,53,56,47,67,67,57,73,73,84,71,58,65,71,66,66,60,67,80,71,64,83,79,80,82,84,86,90,81,85,82,90,82,91,84,85,89,78,90,83,87,85,85,86,87,86,89,80,90,81,88,81,87,83,85,84,86,82,82,86,81,87,78,85,86,83,83,89,130

Sequence (335 aa):
MEVLDQTVWIHINYRTWQGKKTLTRDELKRYADPSKTPPEDLITPGTKAIADPEKLKRINSLGKRIHRECEKVCLKAFGAYGTSIEAGETLLARLQELKDEHHMLISEYLDSYEQSNIEWINDHPQWEDWLRNSMMSRGEIENRFKFEYQAYKISSGGQGALMNDGLIQEQNGLLGQLLLEIEKMANDAWVASYENRDKTGQKALSPIRTILNKLKTLSYISNKVNVLIKRVNDVLNSMPKSGPIEGADLSSVCGLLNLLGSSKRMTDFINQVPQHQNDVFDQIEENDEENLILSEPADTARNEEFEFDTTEESEVNVNTPSIPKPVAQPALFCF

Secondary structure (DSSP, 8-state):
--TTTTEEEEEEEEE---SEEEPPHHHHHHTTSGGGPPPTTTEETTEEE-S-TTTTHHHHHHHHHHHHHHHTT-EEETTEEEEEHHHHHHHHHHHHHHHHHHHHHHHHHHHHHHHHHHHHHHT-GGGHHHHHTT---HHHHHTT-EEEEEEE------TTS---THHHHHHHHHHHHHHHHHHHHHHHHHHHHTTT-SEE-GGGGHHHHHHHHHHHHTGGG-TTHHHHHHHHHHHHHHS-SSS-EEHHHHHHHHHHHHHHT-HHHHHHHHHHS-GGGTHHHHTSSSSSSS----------------------PPP---PPPPPPPPPPPPPPPP-

pLDDT: mean 81.45, std 22.93, range [27.86, 98.62]

Mean predicted aligned error: 12.79 Å

Radius of gyration: 31.11 Å; Cα contacts (8 Å, |Δi|>4): 295; chains: 1; bounding box: 53×70×108 Å